Protein AF-A0AAV7Z0D4-F1 (afdb_monomer_lite)

Radius of gyration: 36.93 Å; chains: 1; bounding box: 94×45×112 Å

Organism: NCBI:txid1746091

Sequence (183 aa):
MSNSSWVAAILNYEANESDELSLQIGDKIWVDWDQESDEGWYQGQKGEEFGLFHKSCIEVIEKEGDLENNDLNLENNNETENQFLEKNPKEKTIKNDSKWNNLITNLVKGVQKSGENQRKRLGQITKQKFEILTEGVQKEEHKINHLSTQVETLDQNFQELSNQFSENKKILEKINSILNSKK

Foldseek 3Di:
DFPKAKKFFCDFDDDPDPQADTDDGGFIWIWRPVDDPDVFWTWTDGPPDTHIDGPLRIDGDDDPPVPPDDDDPDDDDPDDPPDPPDDDDDDDPPPPPVVVVVVVVVVVVVVVVVVVVVVVVVVVSVVVVVVVVVVVVVVVVVVVVVVVVVVVVVVVVVVVVVVVVVVVVVVVVVVVVVVVVVD

pLDDT: mean 77.64, std 18.15, range [35.41, 98.31]

Secondary structure (DSSP, 8-state):
---EEEEEE-S-B---STTB--B-TT-EEEEETT---STTEEEEEETTEEEEEEGGGEEE---TTTTS-S-----------SSSSS---S-------HHHHHHHHHHHHHHHHHHHHHHHHHHHHHHHHHHHHHHHHHHHHHHHHHHHHHHHHHHHHHHHHHHHHHHHHHHHHHHHHHHHTT-

InterPro domains:
  IPR001452 SH3 domain [PF14604] (9-59)
  IPR001452 SH3 domain [PS50002] (2-63)
  IPR001452 SH3 domain [SM00326] (5-62)
  IPR036028 SH3-like domain superfamily [SSF50044] (5-63)

Structure (mmCIF, N/CA/C/O backbone):
data_AF-A0AAV7Z0D4-F1
#
_entry.id   AF-A0AAV7Z0D4-F1
#
loop_
_atom_site.group_PDB
_atom_site.id
_atom_site.type_symbol
_atom_site.label_atom_id
_atom_site.label_alt_id
_atom_site.label_comp_id
_atom_site.label_asym_id
_atom_site.label_entity_id
_atom_site.label_seq_id
_atom_site.pdbx_PDB_ins_code
_atom_site.Cartn_x
_atom_site.Cartn_y
_atom_site.Cartn_z
_atom_site.occupancy
_atom_site.B_iso_or_equiv
_atom_site.auth_seq_id
_atom_site.auth_comp_id
_atom_site.auth_asym_id
_atom_site.auth_atom_id
_atom_site.pdbx_PDB_model_num
ATOM 1 N N . MET A 1 1 ? -4.610 -21.802 23.594 1.00 45.50 1 MET A N 1
ATOM 2 C CA . MET A 1 1 ? -5.817 -21.242 22.958 1.00 45.50 1 MET A CA 1
ATOM 3 C C . MET A 1 1 ? -5.296 -20.152 22.053 1.00 45.50 1 MET A C 1
ATOM 5 O O . MET A 1 1 ? -4.621 -19.287 22.586 1.00 45.50 1 MET A O 1
ATOM 9 N N . SER A 1 2 ? -5.473 -20.273 20.740 1.00 60.00 2 SER A N 1
ATOM 10 C CA . SER A 1 2 ? -5.084 -19.218 19.799 1.00 60.00 2 SER A CA 1
ATOM 11 C C . SER A 1 2 ? -5.918 -17.974 20.097 1.00 60.00 2 SER A C 1
ATOM 13 O O . SER A 1 2 ? -7.144 -18.070 20.243 1.00 60.00 2 SER A O 1
ATOM 15 N N . ASN A 1 3 ? -5.255 -16.840 20.296 1.00 84.56 3 ASN A N 1
ATOM 16 C CA . ASN A 1 3 ? -5.923 -15.571 20.525 1.00 84.56 3 ASN A CA 1
ATOM 17 C C . ASN A 1 3 ? -6.402 -15.056 19.169 1.00 84.56 3 ASN A C 1
ATOM 19 O O . ASN A 1 3 ? -5.640 -14.440 18.440 1.00 84.56 3 ASN A O 1
ATOM 23 N N . SER A 1 4 ? -7.658 -15.310 18.804 1.00 88.00 4 SER A N 1
ATOM 24 C CA . SER A 1 4 ? -8.192 -14.896 17.501 1.00 88.00 4 SER A CA 1
ATOM 25 C C . SER A 1 4 ? -9.604 -14.330 17.636 1.00 88.00 4 SER A C 1
ATOM 27 O O . SER A 1 4 ? -10.395 -14.805 18.459 1.00 88.00 4 SER A O 1
ATOM 29 N N . SER A 1 5 ? -9.947 -13.312 16.844 1.00 91.06 5 SER A N 1
ATOM 30 C CA . SER A 1 5 ? -11.302 -12.744 16.842 1.00 91.06 5 SER A CA 1
ATOM 31 C C . SER A 1 5 ? -11.708 -12.136 15.498 1.00 91.06 5 SER A C 1
ATOM 33 O O . SER A 1 5 ? -10.887 -11.896 14.613 1.00 91.06 5 SER A O 1
ATOM 35 N N . TRP A 1 6 ? -13.018 -11.913 15.351 1.00 93.06 6 TRP A N 1
ATOM 36 C CA . TRP A 1 6 ? -13.580 -11.198 14.211 1.00 93.06 6 TRP A CA 1
ATOM 37 C C . TRP A 1 6 ? -13.418 -9.691 14.382 1.00 93.06 6 TRP A C 1
ATOM 39 O O . TRP A 1 6 ? -13.732 -9.124 15.433 1.00 93.06 6 TRP A O 1
ATOM 49 N N . VAL A 1 7 ? -13.008 -9.048 13.299 1.00 92.88 7 VAL A N 1
ATOM 50 C CA . VAL A 1 7 ? -12.887 -7.595 13.189 1.00 92.88 7 VAL A CA 1
ATOM 51 C C . VAL A 1 7 ? -13.613 -7.126 11.928 1.00 92.88 7 VAL A C 1
ATOM 53 O O . VAL A 1 7 ? -13.849 -7.914 11.007 1.00 92.88 7 VAL A O 1
ATOM 56 N N . ALA A 1 8 ? -13.990 -5.854 11.893 1.00 92.81 8 ALA A N 1
ATOM 57 C CA . ALA A 1 8 ? -14.580 -5.212 10.726 1.00 92.81 8 ALA A CA 1
ATOM 58 C C . ALA A 1 8 ? -13.619 -4.164 10.164 1.00 92.81 8 ALA A C 1
ATOM 60 O O . ALA A 1 8 ? -13.021 -3.411 10.929 1.00 92.81 8 ALA A O 1
ATOM 61 N N . ALA A 1 9 ? -13.496 -4.079 8.843 1.00 90.94 9 ALA A N 1
ATOM 62 C CA . ALA A 1 9 ? -12.737 -3.014 8.208 1.00 90.94 9 ALA A CA 1
ATOM 63 C C . ALA A 1 9 ? -13.454 -1.658 8.349 1.00 90.94 9 ALA A C 1
ATOM 65 O O . ALA A 1 9 ? -14.637 -1.526 8.037 1.00 90.94 9 ALA A O 1
ATOM 66 N N . ILE A 1 10 ? -12.726 -0.632 8.781 1.00 86.00 10 ILE A N 1
ATOM 67 C CA . ILE A 1 10 ? -13.191 0.754 8.948 1.00 86.00 10 ILE A CA 1
ATOM 68 C C . ILE A 1 10 ? -12.559 1.720 7.936 1.00 86.00 10 ILE A C 1
ATOM 70 O O . ILE A 1 10 ? -12.956 2.885 7.861 1.00 86.00 10 ILE A O 1
ATOM 74 N N . LEU A 1 11 ? -11.594 1.247 7.142 1.00 83.44 11 LEU A N 1
ATOM 75 C CA . LEU A 1 11 ? -10.943 1.990 6.062 1.00 83.44 11 LEU A CA 1
ATOM 76 C C . LEU A 1 11 ? -10.767 1.092 4.836 1.00 83.44 11 LEU A C 1
ATOM 78 O O . LEU A 1 11 ? -10.585 -0.116 4.964 1.00 83.44 11 LEU A O 1
ATOM 82 N N . ASN A 1 12 ? -10.788 1.705 3.652 1.00 85.56 12 ASN A N 1
ATOM 83 C CA . ASN A 1 12 ? -10.386 1.019 2.431 1.00 85.56 12 ASN A CA 1
ATOM 84 C C . ASN A 1 12 ? -8.859 0.921 2.387 1.00 85.56 12 ASN A C 1
ATOM 86 O O . ASN A 1 12 ? -8.172 1.907 2.670 1.00 85.56 12 ASN A O 1
ATOM 90 N N . TYR A 1 13 ? -8.355 -0.241 1.994 1.00 85.88 13 TYR A N 1
ATOM 91 C CA . TYR A 1 13 ? -6.938 -0.518 1.809 1.00 85.88 13 TYR A CA 1
ATOM 92 C C . TYR A 1 13 ? -6.747 -1.308 0.515 1.00 85.88 13 TYR A C 1
ATOM 94 O O . TYR A 1 13 ? -7.443 -2.295 0.292 1.00 85.88 13 TYR A O 1
ATOM 102 N N . GLU A 1 14 ? -5.829 -0.878 -0.342 1.00 87.25 14 GLU A N 1
ATOM 103 C CA . GLU A 1 14 ? -5.483 -1.598 -1.568 1.00 87.25 14 GLU A CA 1
ATOM 104 C C . GLU A 1 14 ? -4.118 -2.256 -1.373 1.00 87.25 14 GLU A C 1
ATOM 106 O O . GLU A 1 14 ? -3.150 -1.579 -1.022 1.00 87.25 14 GLU A O 1
ATOM 111 N N . ALA A 1 15 ? -4.072 -3.576 -1.555 1.00 89.06 15 ALA A N 1
ATOM 112 C CA . ALA A 1 15 ? -2.849 -4.356 -1.442 1.00 89.06 15 ALA A CA 1
ATOM 113 C C . ALA A 1 15 ? -1.852 -3.936 -2.527 1.00 89.06 15 ALA A C 1
ATOM 115 O O . ALA A 1 15 ? -2.179 -3.909 -3.715 1.00 89.06 15 ALA A O 1
ATOM 116 N N . ASN A 1 16 ? -0.630 -3.628 -2.110 1.00 78.62 16 ASN A N 1
ATOM 117 C CA . ASN A 1 16 ? 0.475 -3.256 -2.987 1.00 78.62 16 ASN A CA 1
ATOM 118 C C . ASN A 1 16 ? 1.428 -4.424 -3.255 1.00 78.62 16 ASN A C 1
ATOM 120 O O . ASN A 1 16 ? 2.047 -4.471 -4.319 1.00 78.62 16 ASN A O 1
ATOM 124 N N . GLU A 1 17 ? 1.553 -5.345 -2.300 1.00 83.75 17 GLU A N 1
ATOM 125 C CA . GLU A 1 17 ? 2.412 -6.527 -2.385 1.00 83.75 17 GLU A CA 1
ATOM 126 C C . GLU A 1 17 ? 1.577 -7.812 -2.364 1.00 83.75 17 GLU A C 1
ATOM 128 O O . GLU A 1 17 ? 0.407 -7.816 -1.981 1.00 83.75 17 GLU A O 1
ATOM 133 N N . SER A 1 18 ? 2.154 -8.916 -2.842 1.00 87.75 18 SER A N 1
ATOM 134 C CA . SER A 1 18 ? 1.421 -10.178 -3.033 1.00 87.75 18 SER A CA 1
ATOM 135 C C . SER A 1 18 ? 0.999 -10.868 -1.735 1.00 87.75 18 SER A C 1
ATOM 137 O O . SER A 1 18 ? 0.190 -11.791 -1.771 1.00 87.75 18 SER A O 1
ATOM 139 N N . ASP A 1 19 ? 1.594 -10.475 -0.617 1.00 89.94 19 ASP A N 1
ATOM 140 C CA . ASP A 1 19 ? 1.295 -10.941 0.733 1.00 89.94 19 ASP A CA 1
ATOM 141 C C . ASP A 1 19 ? 0.332 -10.009 1.481 1.00 89.94 19 ASP A C 1
ATOM 143 O O . ASP A 1 19 ? -0.113 -10.362 2.571 1.00 89.94 19 ASP A O 1
ATOM 147 N N . GLU A 1 20 ? -0.035 -8.859 0.908 1.00 91.50 20 GLU A N 1
ATOM 148 C CA . GLU A 1 20 ? -0.991 -7.919 1.490 1.00 91.50 20 GLU A CA 1
ATOM 149 C C . GLU A 1 20 ? -2.451 -8.262 1.125 1.00 91.50 20 GLU A C 1
ATOM 151 O O . GLU A 1 20 ? -2.761 -8.785 0.054 1.00 91.50 20 GLU A O 1
ATOM 156 N N . LEU A 1 21 ? -3.385 -7.918 2.016 1.00 92.31 21 LEU A N 1
ATOM 157 C CA . LEU A 1 21 ? -4.820 -8.156 1.871 1.00 92.31 21 LEU A CA 1
ATOM 158 C C . LEU A 1 21 ? -5.566 -6.842 1.612 1.00 92.31 21 LEU A C 1
ATOM 160 O O . LEU A 1 21 ? -5.609 -5.964 2.472 1.00 92.31 21 LEU A O 1
ATOM 164 N N . SER A 1 22 ? -6.218 -6.722 0.453 1.00 92.12 22 SER A N 1
ATOM 165 C CA . SER A 1 22 ? -7.063 -5.559 0.144 1.00 92.12 22 SER A CA 1
ATOM 166 C C . SER A 1 22 ? -8.320 -5.560 1.013 1.00 92.12 22 SER A C 1
ATOM 168 O O . SER A 1 22 ? -8.967 -6.595 1.152 1.00 92.12 22 SER A O 1
ATOM 170 N N . LEU A 1 23 ? -8.722 -4.409 1.548 1.00 92.88 23 LEU A N 1
ATOM 171 C CA . LEU A 1 23 ? -9.886 -4.247 2.422 1.00 92.88 23 LEU A CA 1
ATOM 172 C C . LEU A 1 23 ? -10.846 -3.181 1.889 1.00 92.88 23 LEU A C 1
ATOM 174 O O . LEU A 1 23 ? -10.428 -2.125 1.411 1.00 92.88 23 LEU A O 1
ATOM 178 N N . GLN A 1 24 ? -12.143 -3.427 2.037 1.00 92.06 24 GLN A N 1
ATOM 179 C CA . GLN A 1 24 ? -13.203 -2.436 1.883 1.00 92.06 24 GLN A CA 1
ATOM 180 C C . GLN A 1 24 ? -13.924 -2.228 3.212 1.00 92.06 24 GLN A C 1
ATOM 182 O O . GLN A 1 24 ? -14.082 -3.165 3.991 1.00 92.06 24 GLN A O 1
ATOM 187 N N . ILE A 1 25 ? -14.384 -1.002 3.475 1.00 89.12 25 ILE A N 1
ATOM 188 C CA . ILE A 1 25 ? -15.159 -0.685 4.683 1.00 89.12 25 ILE A CA 1
ATOM 189 C C . ILE A 1 25 ? -16.326 -1.673 4.834 1.00 89.12 25 ILE A C 1
ATOM 191 O O . ILE A 1 25 ? -17.156 -1.811 3.937 1.00 89.12 25 ILE A O 1
ATOM 195 N N . GLY A 1 26 ? -16.406 -2.316 5.999 1.00 88.75 26 GLY A N 1
ATOM 196 C CA . GLY A 1 26 ? -17.409 -3.326 6.335 1.00 88.75 26 GLY A CA 1
ATOM 197 C C . GLY A 1 26 ? -16.961 -4.775 6.128 1.00 88.75 26 GLY A C 1
ATOM 198 O O . GLY A 1 26 ? -17.669 -5.677 6.583 1.00 88.75 26 GLY A O 1
ATOM 199 N N . ASP A 1 27 ? -15.801 -5.019 5.510 1.00 94.06 27 ASP A N 1
ATOM 200 C CA . ASP A 1 27 ? -15.247 -6.367 5.357 1.00 94.06 27 ASP A CA 1
ATOM 201 C C . ASP A 1 27 ? -15.052 -7.034 6.726 1.00 94.06 27 ASP A C 1
ATOM 203 O O . ASP A 1 27 ? -14.471 -6.448 7.640 1.00 94.06 27 ASP A O 1
ATOM 207 N N . LYS A 1 28 ? -15.529 -8.276 6.872 1.00 94.69 28 LYS A N 1
ATOM 208 C CA . LYS A 1 28 ? -15.293 -9.093 8.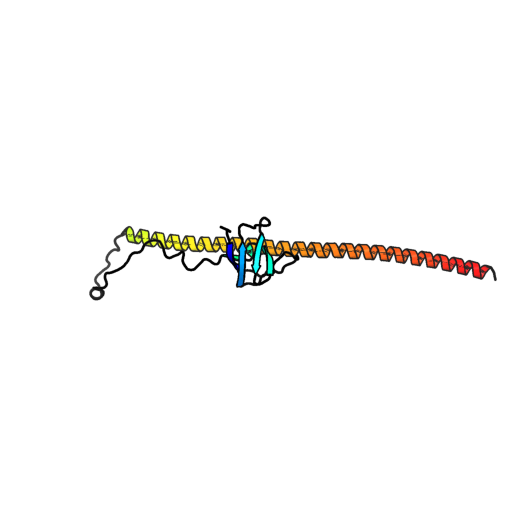070 1.00 94.69 28 LYS A CA 1
ATOM 209 C C . LYS A 1 28 ? -14.018 -9.898 7.897 1.00 94.69 28 LYS A C 1
ATOM 211 O O . LYS A 1 28 ? -13.911 -10.683 6.956 1.00 94.69 28 LYS A O 1
ATOM 216 N N . ILE A 1 29 ? -13.092 -9.731 8.831 1.00 95.06 29 ILE A N 1
ATOM 217 C CA . ILE A 1 29 ? -11.764 -10.337 8.770 1.00 95.06 29 ILE A CA 1
ATOM 218 C C . ILE A 1 29 ? -11.560 -11.173 10.032 1.00 95.06 29 ILE A C 1
ATOM 220 O O . ILE A 1 29 ? -11.888 -10.737 11.140 1.00 95.06 29 ILE A O 1
ATOM 224 N N . TRP A 1 30 ? -11.046 -12.386 9.865 1.00 93.50 30 TRP A N 1
ATOM 225 C CA . TRP A 1 30 ? -10.603 -13.216 10.979 1.00 93.50 30 TRP A CA 1
ATOM 226 C C . TRP A 1 30 ? -9.125 -12.945 11.239 1.00 93.50 30 TRP A C 1
ATOM 228 O O . TRP A 1 30 ? -8.307 -13.132 10.337 1.00 93.50 30 TRP A O 1
ATOM 238 N N . VAL A 1 31 ? -8.793 -12.487 12.445 1.00 91.69 31 VAL A N 1
ATOM 239 C CA . VAL A 1 3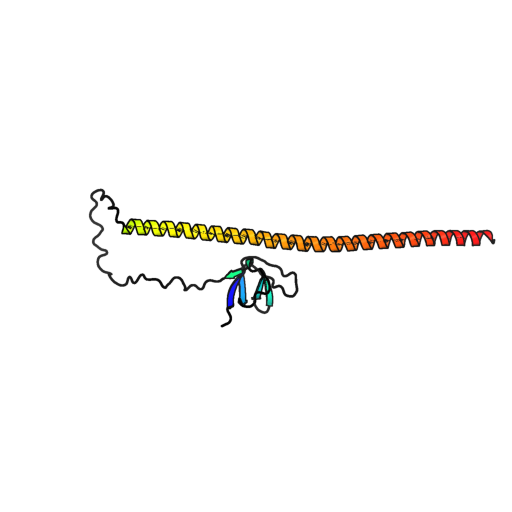1 ? -7.424 -12.109 12.825 1.00 91.69 31 VAL A CA 1
ATOM 240 C C . VAL A 1 31 ? -6.916 -13.053 13.892 1.00 91.69 31 VAL A C 1
ATOM 242 O O . VAL A 1 31 ? -7.602 -13.272 14.893 1.00 91.69 31 VAL A O 1
ATOM 245 N N . ASP A 1 32 ? -5.715 -13.587 13.682 1.00 86.00 32 ASP A N 1
ATOM 246 C CA . ASP A 1 32 ? -4.962 -14.290 14.715 1.00 86.00 32 ASP A CA 1
ATOM 247 C C . ASP A 1 32 ? -3.973 -13.313 15.363 1.00 86.00 32 ASP A C 1
ATOM 249 O O . ASP A 1 32 ? -2.986 -12.904 14.755 1.00 86.00 32 ASP A O 1
ATOM 253 N N . TRP A 1 33 ? -4.265 -12.895 16.592 1.00 83.75 33 TRP A N 1
ATOM 254 C CA . TRP A 1 33 ? -3.500 -11.887 17.329 1.00 83.75 33 TRP A CA 1
ATOM 255 C C . TRP A 1 33 ? -2.124 -12.391 17.771 1.00 83.75 33 TRP A C 1
ATOM 257 O O . TRP A 1 33 ? -1.278 -11.582 18.142 1.00 83.75 33 TRP A O 1
ATOM 267 N N . ASP A 1 34 ? -1.899 -13.707 17.738 1.00 77.19 34 ASP A N 1
ATOM 268 C CA . ASP A 1 34 ? -0.599 -14.312 18.040 1.00 77.19 34 ASP A CA 1
ATOM 269 C C . ASP A 1 34 ? 0.376 -14.222 16.841 1.00 77.19 34 ASP A C 1
ATOM 271 O O . ASP A 1 34 ? 1.560 -14.532 16.981 1.00 77.19 34 ASP A O 1
ATOM 275 N N . GLN A 1 35 ? -0.108 -13.791 15.667 1.00 68.62 35 GLN A N 1
ATOM 276 C CA . GLN A 1 35 ? 0.657 -13.592 14.431 1.00 68.62 35 GLN A CA 1
ATOM 277 C C . GLN A 1 35 ? 0.746 -12.092 14.095 1.00 68.62 35 GLN A C 1
ATOM 279 O O . GLN A 1 35 ? 0.082 -11.583 13.190 1.00 68.62 35 GLN A O 1
ATOM 284 N N . GLU A 1 36 ? 1.564 -11.358 14.848 1.00 64.19 36 GLU A N 1
ATOM 285 C CA . GLU A 1 36 ? 1.965 -9.991 14.495 1.00 64.19 36 GLU A CA 1
ATOM 286 C C . GLU A 1 36 ? 3.242 -10.068 13.657 1.00 64.19 36 GLU A C 1
ATOM 288 O O . GLU A 1 36 ? 4.281 -10.487 14.169 1.00 64.19 36 GLU A O 1
ATOM 293 N N . SER A 1 37 ? 3.160 -9.737 12.362 1.00 56.66 37 SER A N 1
ATOM 294 C CA . SER A 1 37 ? 4.316 -9.899 11.473 1.00 56.66 37 SER A CA 1
ATOM 295 C C . SER A 1 37 ? 5.293 -8.723 11.520 1.00 56.66 37 SER A C 1
ATOM 297 O O . SER A 1 37 ? 6.429 -8.940 11.139 1.00 56.66 37 SER A O 1
ATOM 299 N N . ASP A 1 38 ? 4.889 -7.543 12.018 1.00 58.19 38 ASP A N 1
ATOM 300 C CA . ASP A 1 38 ? 5.724 -6.353 12.274 1.00 58.19 38 ASP A CA 1
ATOM 301 C C . ASP A 1 38 ? 4.929 -5.294 13.082 1.00 58.19 38 ASP A C 1
ATOM 303 O O . ASP A 1 38 ? 3.694 -5.354 13.136 1.00 58.19 38 ASP A O 1
ATOM 307 N N . GLU A 1 39 ? 5.605 -4.303 13.694 1.00 67.56 39 GLU A N 1
ATOM 308 C CA . GLU A 1 39 ? 4.958 -3.185 14.415 1.00 67.56 39 GLU A CA 1
ATOM 309 C C . GLU A 1 39 ? 3.974 -2.437 13.492 1.00 67.56 39 GLU A C 1
ATOM 311 O O . GLU A 1 39 ? 4.365 -1.580 12.706 1.00 67.56 39 GLU A O 1
ATOM 316 N N . GLY A 1 40 ? 2.676 -2.745 13.595 1.00 76.75 40 GLY A N 1
ATOM 317 C CA . GLY A 1 40 ? 1.619 -2.045 12.845 1.00 76.75 40 GLY A CA 1
ATOM 318 C C . GLY A 1 40 ? 0.851 -2.874 11.812 1.00 76.75 40 GLY A C 1
ATOM 319 O O . GLY A 1 40 ? -0.101 -2.350 11.228 1.00 76.75 40 GLY A O 1
ATOM 320 N N . TRP A 1 41 ? 1.149 -4.170 11.664 1.00 88.44 41 TRP A N 1
ATOM 321 C CA . TRP A 1 41 ? 0.451 -5.064 10.727 1.00 88.44 41 TRP A CA 1
ATOM 322 C C . TRP A 1 41 ? -0.200 -6.260 11.427 1.00 88.44 41 TRP A C 1
ATOM 324 O O . TRP A 1 41 ? 0.293 -6.756 12.440 1.00 88.44 41 TRP A O 1
ATOM 334 N N . TYR A 1 42 ? -1.328 -6.718 10.885 1.00 89.31 42 TYR A N 1
ATOM 335 C CA . TYR A 1 42 ? -1.940 -7.994 11.243 1.00 89.31 42 TYR A CA 1
ATOM 336 C C . TYR A 1 42 ? -2.040 -8.892 10.026 1.00 89.31 42 TYR A C 1
ATOM 338 O O . TYR A 1 42 ? -2.308 -8.427 8.919 1.00 89.31 42 TYR A O 1
ATOM 346 N N . GLN A 1 43 ? -1.900 -10.189 10.266 1.00 90.25 43 GLN A N 1
ATOM 347 C CA . GLN A 1 43 ? -2.287 -11.205 9.309 1.00 90.25 43 GLN A CA 1
ATOM 348 C C . GLN A 1 43 ? -3.732 -11.624 9.571 1.00 90.25 43 GLN A C 1
ATOM 350 O O . GLN A 1 43 ? -4.138 -11.870 10.711 1.00 90.25 43 GLN A O 1
ATOM 355 N N . GLY A 1 44 ? -4.523 -11.739 8.512 1.00 92.00 44 GLY A N 1
ATOM 356 C CA . GLY A 1 44 ? -5.882 -12.236 8.650 1.00 92.00 44 GLY A CA 1
ATOM 357 C C . GLY A 1 44 ? -6.464 -12.779 7.364 1.00 92.00 44 GLY A C 1
ATOM 358 O O . GLY A 1 44 ? -5.831 -12.785 6.308 1.00 92.00 44 GLY A O 1
ATOM 359 N N . GLN A 1 45 ? -7.686 -13.275 7.501 1.00 93.56 45 GLN A N 1
ATOM 360 C CA . GLN A 1 45 ? -8.428 -13.929 6.439 1.00 93.56 45 GLN A CA 1
ATOM 361 C C . GLN A 1 45 ? -9.716 -13.171 6.148 1.00 93.56 45 GLN A C 1
ATOM 363 O O . GLN A 1 45 ? -10.530 -12.950 7.051 1.00 93.56 45 GLN A O 1
ATOM 368 N N . LYS A 1 46 ? -9.937 -12.850 4.875 1.00 93.94 46 LYS A N 1
ATOM 369 C CA . LYS A 1 46 ? -11.197 -12.313 4.366 1.00 93.94 46 LYS A CA 1
ATOM 370 C C . LYS A 1 46 ? -11.724 -13.236 3.270 1.00 93.94 46 LYS A C 1
ATOM 372 O O . LYS A 1 46 ? -11.208 -13.262 2.158 1.00 93.94 46 LYS A O 1
ATOM 377 N N . GLY A 1 47 ? -12.774 -13.998 3.574 1.00 89.69 47 GLY A N 1
ATOM 378 C CA . GLY A 1 47 ? -13.284 -15.010 2.645 1.00 89.69 47 GLY A CA 1
ATOM 379 C C . GLY A 1 47 ? -12.233 -16.091 2.369 1.00 89.69 47 GLY A C 1
ATOM 380 O O . GLY A 1 47 ? -11.807 -16.779 3.295 1.00 89.69 47 GLY A O 1
ATOM 381 N N . GLU A 1 48 ? -11.825 -16.241 1.108 1.00 91.88 48 GLU A N 1
ATOM 382 C CA . GLU A 1 48 ? -10.768 -17.178 0.685 1.00 91.88 48 GLU A CA 1
ATOM 383 C C . GLU A 1 48 ? -9.372 -16.529 0.631 1.00 91.88 48 GLU A C 1
ATOM 385 O O . GLU A 1 48 ? -8.374 -17.228 0.469 1.00 91.88 48 GLU A O 1
ATOM 390 N N . GLU A 1 49 ? -9.289 -15.206 0.788 1.00 93.50 49 GLU A N 1
ATOM 391 C CA . GLU A 1 49 ? -8.042 -14.446 0.712 1.00 93.50 49 GLU A CA 1
ATOM 392 C C . GLU A 1 49 ? -7.373 -14.355 2.088 1.00 93.50 49 GLU A C 1
ATOM 394 O O . GLU A 1 49 ? -8.031 -14.130 3.110 1.00 93.50 49 GLU A O 1
ATOM 399 N N . PHE A 1 50 ? -6.048 -14.490 2.101 1.00 92.06 50 PHE A N 1
ATOM 400 C CA . PHE A 1 50 ? -5.202 -14.330 3.279 1.00 92.06 50 PHE A CA 1
ATOM 401 C C . PHE A 1 50 ? -4.096 -13.335 2.972 1.00 92.06 50 PHE A C 1
ATOM 403 O O . PHE A 1 50 ? -3.498 -13.400 1.901 1.00 92.06 50 PHE A O 1
ATOM 410 N N . GLY A 1 51 ? -3.790 -12.470 3.931 1.00 92.00 51 GLY A N 1
ATOM 411 C CA . GLY A 1 51 ? -2.671 -11.551 3.792 1.00 92.00 51 GLY A CA 1
ATOM 412 C C . GLY A 1 51 ? -2.532 -10.593 4.963 1.00 92.00 51 GLY A C 1
ATOM 413 O O . GLY A 1 51 ? -3.271 -10.666 5.952 1.00 92.00 51 GLY A O 1
ATOM 414 N N . LEU A 1 52 ? -1.556 -9.707 4.826 1.00 90.81 52 LEU A N 1
ATOM 415 C CA . LEU A 1 52 ? -1.201 -8.659 5.764 1.00 90.81 52 LEU A CA 1
ATOM 416 C C . LEU A 1 52 ? -2.020 -7.397 5.507 1.00 90.81 52 LEU A C 1
ATOM 418 O O . LEU A 1 52 ? -2.239 -6.991 4.369 1.00 90.81 52 LEU A O 1
ATOM 422 N N . PHE A 1 53 ? -2.452 -6.736 6.569 1.00 90.19 53 PHE A N 1
ATOM 423 C CA . PHE A 1 53 ? -3.084 -5.425 6.481 1.00 90.19 53 PHE A CA 1
ATOM 424 C C . PHE A 1 53 ? -2.760 -4.589 7.719 1.00 90.19 53 PHE A C 1
ATOM 426 O O . PHE A 1 53 ? -2.483 -5.112 8.803 1.00 90.19 53 PHE A O 1
ATOM 433 N N . HIS A 1 54 ? -2.810 -3.266 7.572 1.00 88.12 54 HIS A N 1
ATOM 434 C CA . HIS A 1 54 ? -2.482 -2.356 8.662 1.00 88.12 54 HIS A CA 1
ATOM 435 C C . HIS A 1 54 ? -3.527 -2.428 9.788 1.00 88.12 54 HIS A C 1
ATOM 437 O O . HIS A 1 54 ? -4.738 -2.399 9.535 1.00 88.12 54 HIS A O 1
ATOM 443 N N . LYS A 1 55 ? -3.082 -2.442 11.053 1.00 86.56 55 LYS A N 1
ATOM 444 C CA . LYS A 1 55 ? -3.963 -2.563 12.239 1.00 86.56 55 LYS A CA 1
ATOM 445 C C . LYS A 1 55 ? -5.065 -1.499 12.287 1.00 86.56 55 LYS A C 1
ATOM 447 O O . LYS A 1 55 ? -6.141 -1.731 12.824 1.00 86.56 55 LYS A O 1
ATOM 452 N N . SER A 1 56 ? -4.794 -0.323 11.728 1.00 83.19 56 SER A N 1
ATOM 453 C CA . SER A 1 56 ? -5.709 0.829 11.703 1.00 83.19 56 SER A CA 1
ATOM 454 C C . SER A 1 56 ? -6.882 0.685 10.747 1.00 83.19 56 SER A C 1
ATOM 456 O O . SER A 1 56 ? -7.824 1.473 10.815 1.00 83.19 56 SER A O 1
ATOM 458 N N . CYS A 1 57 ? -6.821 -0.279 9.831 1.00 86.94 57 CYS A N 1
ATOM 459 C CA . CYS A 1 57 ? -7.897 -0.520 8.887 1.00 86.94 57 CYS A CA 1
ATOM 460 C C . CYS A 1 57 ? -9.067 -1.262 9.526 1.00 86.94 57 CYS A C 1
ATOM 462 O O . CYS A 1 57 ? -10.091 -1.383 8.867 1.00 86.94 57 CYS A O 1
ATOM 464 N N . ILE A 1 58 ? -8.942 -1.742 10.769 1.00 87.75 58 ILE A N 1
ATOM 465 C CA . ILE A 1 58 ? -9.918 -2.623 11.412 1.00 87.75 58 ILE A CA 1
ATOM 466 C C . ILE A 1 58 ? -10.385 -2.124 12.785 1.00 87.75 58 ILE A C 1
ATOM 468 O O . ILE A 1 58 ? -9.689 -1.391 13.485 1.00 87.75 58 ILE A O 1
ATOM 472 N N . GLU A 1 59 ? -11.561 -2.585 13.196 1.00 85.00 59 GLU A N 1
ATOM 473 C CA . GLU A 1 59 ? -12.110 -2.427 14.539 1.00 85.00 59 GLU A CA 1
ATOM 474 C C . GLU A 1 59 ? -12.618 -3.779 15.053 1.00 85.00 59 GLU A C 1
ATOM 476 O O . GLU A 1 59 ? -13.253 -4.541 14.319 1.00 85.00 59 GLU A O 1
ATOM 481 N N . VAL A 1 60 ? -12.318 -4.100 16.315 1.00 85.25 60 VAL A N 1
ATOM 482 C CA . VAL A 1 60 ? -12.787 -5.343 16.942 1.00 85.25 60 VAL A CA 1
ATOM 483 C C . VAL A 1 60 ? -14.304 -5.300 17.059 1.00 85.25 60 VAL A C 1
ATOM 485 O O . VAL A 1 60 ? -14.867 -4.341 17.585 1.00 85.25 60 VAL A O 1
ATOM 488 N N . ILE A 1 61 ? -14.962 -6.363 16.601 1.00 84.06 61 ILE A N 1
ATOM 489 C CA . ILE A 1 61 ? -16.399 -6.521 16.793 1.00 84.06 61 ILE A CA 1
ATOM 490 C C . ILE A 1 61 ? -16.601 -6.963 18.247 1.00 84.06 61 ILE A C 1
ATOM 492 O O . ILE A 1 61 ? -16.440 -8.141 18.574 1.00 84.06 61 ILE A O 1
ATOM 496 N N . GLU A 1 62 ? -16.895 -6.011 19.136 1.00 73.31 62 GLU A N 1
ATOM 497 C CA . GLU A 1 62 ? -17.307 -6.318 20.509 1.00 73.31 62 GLU A CA 1
ATOM 498 C C . GLU A 1 62 ? -18.579 -7.181 20.452 1.00 73.31 62 GLU A C 1
ATOM 500 O O . GLU A 1 62 ? -19.537 -6.856 19.747 1.00 73.31 62 GLU A O 1
ATOM 505 N N . LYS A 1 63 ? -18.582 -8.324 21.147 1.00 53.09 63 LYS A N 1
ATOM 506 C CA . LYS A 1 63 ? -19.782 -9.160 21.238 1.00 53.09 63 LYS A CA 1
ATOM 507 C C . LYS A 1 63 ? -20.834 -8.390 22.038 1.00 53.09 63 LYS A C 1
ATOM 509 O O . LYS A 1 63 ? -20.569 -7.994 23.172 1.00 53.09 63 LYS A O 1
ATOM 514 N N . GLU A 1 64 ? -22.033 -8.220 21.481 1.00 47.12 64 GLU A N 1
ATOM 515 C CA . GLU A 1 64 ? -23.228 -7.880 22.264 1.00 47.12 64 GLU A CA 1
ATOM 516 C C . GLU A 1 64 ? -23.394 -8.950 23.359 1.00 47.12 64 GLU A C 1
ATOM 518 O O . GLU A 1 64 ? -23.828 -10.067 23.086 1.00 47.12 64 GLU A O 1
ATOM 523 N N . GLY A 1 65 ? -22.947 -8.653 24.581 1.00 43.41 65 GLY A N 1
ATOM 524 C CA . GLY A 1 65 ? -22.978 -9.600 25.700 1.00 43.41 65 GLY A CA 1
ATOM 525 C C . GLY A 1 65 ? -22.191 -9.173 26.943 1.00 43.41 65 GLY A C 1
ATOM 526 O O . GLY A 1 65 ? -22.541 -9.582 28.045 1.00 43.41 65 GLY A O 1
ATOM 527 N N . ASP A 1 66 ? -21.196 -8.289 26.819 1.00 41.72 66 ASP A N 1
ATOM 528 C CA . ASP A 1 66 ? -20.335 -7.925 27.961 1.00 41.72 66 ASP A CA 1
ATOM 529 C C . ASP A 1 66 ? -20.829 -6.714 28.787 1.00 41.72 66 ASP A C 1
ATOM 531 O O . ASP A 1 66 ? -20.114 -6.213 29.656 1.00 41.72 66 ASP A O 1
ATOM 535 N N . LEU A 1 67 ? -22.072 -6.257 28.580 1.00 47.31 67 LEU A N 1
ATOM 536 C CA . LEU A 1 67 ? -22.711 -5.223 29.416 1.00 47.31 67 LEU A CA 1
ATOM 537 C C . LEU A 1 67 ? -23.677 -5.769 30.482 1.00 47.31 67 LEU A C 1
ATOM 539 O O . LEU A 1 67 ? -24.240 -4.975 31.232 1.00 47.31 67 LEU A O 1
ATOM 543 N N . GLU A 1 68 ? -23.865 -7.087 30.602 1.00 43.56 68 GLU A N 1
ATOM 544 C CA . GLU A 1 68 ? -24.976 -7.636 31.400 1.00 43.56 68 GLU A CA 1
ATOM 545 C C . GLU A 1 68 ? -24.614 -8.213 32.778 1.00 43.56 68 GLU A C 1
ATOM 547 O O . GLU A 1 68 ? -25.469 -8.777 33.447 1.00 43.56 68 GLU A O 1
ATOM 552 N N . ASN A 1 69 ? -23.386 -8.036 33.275 1.00 43.31 69 ASN A N 1
ATOM 553 C CA . ASN A 1 69 ? -23.008 -8.573 34.588 1.00 43.31 69 ASN A CA 1
ATOM 554 C C . ASN A 1 69 ? -22.293 -7.536 35.454 1.00 43.31 69 ASN A C 1
ATOM 556 O O . ASN A 1 69 ? -21.073 -7.567 35.556 1.00 43.31 69 ASN A O 1
ATOM 560 N N . ASN A 1 70 ? -23.053 -6.621 36.064 1.00 43.94 70 ASN A N 1
ATOM 561 C CA . ASN A 1 70 ? -22.763 -6.055 37.390 1.00 43.94 70 ASN A CA 1
ATOM 562 C C . ASN A 1 70 ? -24.036 -5.403 37.975 1.00 43.94 70 ASN A C 1
ATOM 564 O O . ASN A 1 70 ? -24.284 -4.212 37.806 1.00 43.94 70 ASN A O 1
ATOM 568 N N . ASP A 1 71 ? -24.827 -6.244 38.646 1.00 52.03 71 ASP A N 1
ATOM 569 C CA . ASP A 1 71 ? -25.783 -5.964 39.726 1.00 52.03 71 ASP A CA 1
ATOM 570 C C . ASP A 1 71 ? -26.715 -4.743 39.622 1.00 52.03 71 ASP A C 1
ATOM 572 O O . ASP A 1 71 ? -26.493 -3.697 40.233 1.00 52.03 71 ASP A O 1
ATOM 576 N N . LEU A 1 72 ? -27.892 -4.971 39.031 1.00 40.28 72 LEU A N 1
ATOM 577 C CA . LEU A 1 72 ? -29.155 -4.480 39.590 1.00 40.28 72 LEU A CA 1
ATOM 578 C C . LEU A 1 72 ? -30.171 -5.625 39.611 1.00 40.28 72 LEU A C 1
ATOM 580 O O . LEU A 1 72 ? -30.999 -5.766 38.717 1.00 40.28 72 LEU A O 1
ATOM 584 N N . ASN A 1 73 ? -30.119 -6.433 40.671 1.00 40.62 73 ASN A N 1
ATOM 585 C CA . ASN A 1 73 ? -31.241 -7.279 41.052 1.00 40.62 73 ASN A CA 1
ATOM 586 C C . ASN A 1 73 ? -32.391 -6.370 41.533 1.00 40.62 73 ASN A C 1
ATOM 588 O O . ASN A 1 73 ? -32.439 -5.958 42.693 1.00 40.62 73 ASN A O 1
ATOM 592 N N . LEU A 1 74 ? -33.263 -5.991 40.601 1.00 50.06 74 LEU A N 1
ATOM 593 C CA . LEU A 1 74 ? -34.536 -5.317 40.841 1.00 50.06 74 LEU A CA 1
ATOM 594 C C . LEU A 1 74 ? -35.649 -6.235 40.338 1.00 50.06 74 LEU A C 1
ATOM 596 O O . LEU A 1 74 ? -36.277 -5.958 39.321 1.00 50.06 74 LEU A O 1
ATOM 600 N N . GLU A 1 75 ? -35.910 -7.320 41.062 1.00 41.78 75 GLU A N 1
ATOM 601 C CA . GLU A 1 75 ? -37.181 -8.022 40.921 1.00 41.78 75 GLU A CA 1
ATOM 602 C C . GLU A 1 75 ? -38.060 -7.856 42.161 1.00 41.78 75 GLU A C 1
ATOM 604 O O . GLU A 1 75 ? -37.679 -8.161 43.291 1.00 41.78 75 GLU A O 1
ATOM 609 N N . ASN A 1 76 ? -39.283 -7.421 41.848 1.00 42.62 76 ASN A N 1
ATOM 610 C CA . ASN A 1 76 ? -40.525 -7.445 42.609 1.00 42.62 76 ASN A CA 1
ATOM 611 C C . ASN A 1 76 ? -40.748 -6.356 43.658 1.00 42.62 76 ASN A C 1
ATOM 613 O O . ASN A 1 76 ? -40.390 -6.504 44.818 1.00 42.62 76 ASN A O 1
ATOM 617 N N . ASN A 1 77 ? -41.483 -5.320 43.233 1.00 35.41 77 ASN A N 1
ATOM 618 C CA . ASN A 1 77 ? -42.658 -4.807 43.948 1.00 35.41 77 ASN A CA 1
ATOM 619 C C . ASN A 1 77 ? -43.593 -4.097 42.952 1.00 35.41 77 ASN A C 1
ATOM 621 O O . ASN A 1 77 ? -43.613 -2.872 42.854 1.00 35.41 77 ASN A O 1
ATOM 625 N N . ASN A 1 78 ? -44.372 -4.881 42.203 1.00 47.78 78 ASN A N 1
ATOM 626 C CA . ASN A 1 78 ? -45.527 -4.370 41.468 1.00 47.78 78 ASN A CA 1
ATOM 627 C C . ASN A 1 78 ? -46.730 -4.346 42.408 1.00 47.78 78 ASN A C 1
ATOM 629 O O . ASN A 1 78 ? -47.536 -5.264 42.376 1.00 47.78 78 ASN A O 1
ATOM 633 N N . GLU A 1 79 ? -46.842 -3.322 43.248 1.00 47.53 79 GLU A N 1
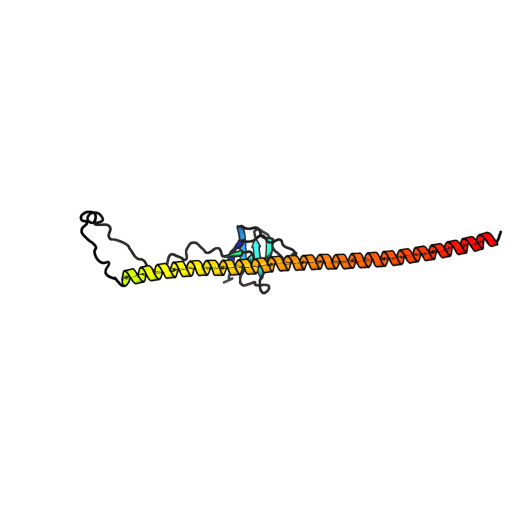ATOM 634 C CA . GLU A 1 79 ? -48.115 -2.908 43.842 1.00 47.53 79 GLU A CA 1
ATOM 635 C C . GLU A 1 79 ? -47.943 -1.496 44.420 1.00 47.53 79 GLU A C 1
ATOM 637 O O . GLU A 1 79 ? -47.030 -1.254 45.201 1.00 47.53 79 GLU A O 1
ATOM 642 N N . THR A 1 80 ? -48.844 -0.580 44.041 1.00 43.94 80 THR A N 1
ATOM 643 C CA . THR A 1 80 ? -48.968 0.847 44.435 1.00 43.94 80 THR A CA 1
ATOM 644 C C . THR A 1 80 ? -48.385 1.938 43.518 1.00 43.94 80 THR A C 1
ATOM 646 O O . THR A 1 80 ? -47.973 2.996 43.980 1.00 43.94 80 THR A O 1
ATOM 649 N N . GLU A 1 81 ? -48.531 1.801 42.196 1.00 42.59 81 GLU A N 1
ATOM 650 C CA . GLU A 1 81 ? -48.421 2.942 41.255 1.00 42.59 81 GLU A CA 1
ATOM 651 C C . GLU A 1 81 ? -49.712 3.801 41.164 1.00 42.59 81 GLU A C 1
ATOM 653 O O . GLU A 1 81 ? -49.895 4.583 40.242 1.00 42.59 81 GLU A O 1
ATOM 658 N N . ASN A 1 82 ? -50.629 3.704 42.136 1.00 44.28 82 ASN A N 1
ATOM 659 C CA . ASN A 1 82 ? -51.897 4.456 42.139 1.00 44.28 82 ASN A CA 1
ATOM 660 C C . ASN A 1 82 ? -52.152 5.243 43.435 1.00 44.28 82 ASN A C 1
ATOM 662 O O . ASN A 1 82 ? -53.272 5.283 43.942 1.00 44.28 82 ASN A O 1
ATOM 666 N N . GLN A 1 83 ? -51.128 5.906 43.985 1.00 45.78 83 GLN A N 1
ATOM 667 C CA . GLN A 1 83 ? -51.354 6.864 45.080 1.00 45.78 83 GLN A CA 1
ATOM 668 C C . GLN A 1 83 ? -50.438 8.101 45.094 1.00 45.78 83 GLN A C 1
ATOM 670 O O . GLN A 1 83 ? -50.283 8.733 46.136 1.00 45.78 83 GLN A O 1
ATOM 675 N N . PHE A 1 84 ? -49.850 8.497 43.956 1.00 39.00 84 PHE A N 1
ATOM 676 C CA . PHE A 1 84 ? -48.917 9.640 43.896 1.00 39.00 84 PHE A CA 1
ATOM 677 C C . PHE A 1 84 ? -49.351 10.796 42.976 1.00 39.00 84 PHE A C 1
ATOM 679 O O . PHE A 1 84 ? -48.524 11.620 42.592 1.00 39.00 84 PHE A O 1
ATOM 686 N N . LEU A 1 85 ? -50.644 10.897 42.638 1.00 43.91 85 LEU A N 1
ATOM 687 C CA . LEU A 1 85 ? -51.176 11.992 41.806 1.00 43.91 85 LEU A CA 1
ATOM 688 C C . LEU A 1 85 ? -52.147 12.947 42.511 1.00 43.91 85 LEU A C 1
ATOM 690 O O . LEU A 1 85 ? -52.780 13.765 41.855 1.00 43.91 85 LEU A O 1
ATOM 694 N N . GLU A 1 86 ? -52.202 12.960 43.841 1.00 52.28 86 GLU A N 1
ATOM 695 C CA . GLU A 1 86 ? -52.905 14.033 44.547 1.00 52.28 86 GLU A CA 1
ATOM 696 C C . GLU A 1 86 ? -52.109 14.549 45.737 1.00 52.28 86 GLU A C 1
ATOM 698 O O . GLU A 1 86 ? -52.204 14.046 46.856 1.00 52.28 86 GLU A O 1
ATOM 703 N N . LYS A 1 87 ? -51.351 15.616 45.478 1.00 40.41 87 LYS A N 1
ATOM 704 C CA . LYS A 1 87 ? -51.463 16.916 46.163 1.00 40.41 87 LYS A CA 1
ATOM 705 C C . LYS A 1 87 ? -50.188 17.698 45.905 1.00 40.41 87 LYS A C 1
ATOM 707 O O . LYS A 1 87 ? -49.131 17.396 46.451 1.00 40.41 87 LYS A O 1
ATOM 712 N N . ASN A 1 88 ? -50.317 18.759 45.121 1.00 47.19 88 ASN A N 1
ATOM 713 C CA . ASN A 1 88 ? -49.321 19.814 45.109 1.00 47.19 88 ASN A CA 1
ATOM 714 C C . ASN A 1 88 ? -49.590 20.710 46.328 1.00 47.19 88 ASN A C 1
ATOM 716 O O . ASN A 1 88 ? -50.646 21.345 46.396 1.00 47.19 88 ASN A O 1
ATOM 720 N N . PRO A 1 89 ? -48.689 20.742 47.323 1.00 45.78 89 PRO A N 1
ATOM 721 C CA . PRO A 1 89 ? -48.366 22.046 47.877 1.00 45.78 89 PRO A CA 1
ATOM 722 C C . PRO A 1 89 ? -46.881 22.185 48.234 1.00 45.78 89 PRO A C 1
ATOM 724 O O . PRO A 1 89 ? -46.378 21.511 49.130 1.00 45.78 89 PRO A O 1
ATOM 727 N N . LYS A 1 90 ? -46.286 23.215 47.619 1.00 40.06 90 LYS A N 1
ATOM 728 C CA . LYS A 1 90 ? -45.164 24.033 48.103 1.00 40.06 90 LYS A CA 1
ATOM 729 C C . LYS A 1 90 ? -43.792 23.360 48.073 1.00 40.06 90 LYS A C 1
ATOM 731 O O . LYS A 1 90 ? -43.605 22.262 48.582 1.00 40.06 90 LYS A O 1
ATOM 736 N N . GLU A 1 91 ? -42.850 24.088 47.472 1.00 51.31 91 GLU A N 1
ATOM 737 C CA . GLU A 1 91 ? -41.401 23.871 47.465 1.00 51.31 91 GLU A CA 1
ATOM 738 C C . GLU A 1 91 ? -40.928 23.024 48.652 1.00 51.31 91 GLU A C 1
ATOM 740 O O . GLU A 1 91 ? -40.708 23.514 49.761 1.00 51.31 91 GLU A O 1
ATOM 745 N N . LYS A 1 92 ? -40.755 21.723 48.418 1.00 45.19 92 LYS A N 1
ATOM 746 C CA . LYS A 1 92 ? -39.901 20.916 49.276 1.00 45.19 92 LYS A CA 1
ATOM 747 C C . LYS A 1 92 ? -38.499 21.219 48.799 1.00 45.19 92 LYS A C 1
ATOM 749 O O . LYS A 1 92 ? -38.124 20.802 47.706 1.00 45.19 92 LYS A O 1
ATOM 754 N N . THR A 1 93 ? -37.758 21.980 49.600 1.00 44.31 93 THR A N 1
ATOM 755 C CA . THR A 1 93 ? -36.301 22.028 49.520 1.00 44.31 93 THR A CA 1
ATOM 756 C C . THR A 1 93 ? -35.825 20.611 49.246 1.00 44.31 93 THR A C 1
ATOM 758 O O . THR A 1 93 ? -36.058 19.712 50.059 1.00 44.31 93 THR A O 1
ATOM 761 N N . ILE A 1 94 ? -35.256 20.397 48.055 1.00 52.66 94 ILE A N 1
ATOM 762 C CA . ILE A 1 94 ? -34.612 19.139 47.700 1.00 52.66 94 ILE A CA 1
ATOM 763 C C . ILE A 1 94 ? -33.540 18.985 48.767 1.00 52.66 94 ILE A C 1
ATOM 765 O O . ILE A 1 94 ? -32.529 19.689 48.751 1.00 52.66 94 ILE A O 1
ATOM 769 N N . LYS A 1 95 ? -33.815 18.167 49.788 1.00 51.62 95 LYS A N 1
ATOM 770 C CA . LYS A 1 95 ? -32.793 17.815 50.759 1.00 51.62 95 LYS A CA 1
ATOM 771 C C . LYS A 1 95 ? -31.663 17.259 49.919 1.00 51.62 95 LYS A C 1
ATOM 773 O O . LYS A 1 95 ? -31.907 16.420 49.057 1.00 51.62 95 LYS A O 1
ATOM 778 N N . ASN A 1 96 ? -30.480 17.811 50.151 1.00 54.56 96 ASN A N 1
ATOM 779 C CA . ASN A 1 96 ? -29.216 17.443 49.544 1.00 54.56 96 ASN A CA 1
ATOM 780 C C . ASN A 1 96 ? -28.919 15.983 49.935 1.00 54.56 96 ASN A C 1
ATOM 782 O O . ASN A 1 96 ? -28.106 15.716 50.815 1.00 54.56 96 ASN A O 1
ATOM 786 N N . ASP A 1 97 ? -29.696 15.048 49.394 1.00 63.06 97 ASP A N 1
ATOM 787 C CA . ASP A 1 97 ? -29.615 13.636 49.694 1.00 63.06 97 ASP A CA 1
ATOM 788 C C . ASP A 1 97 ? -28.358 13.174 48.981 1.00 63.06 97 ASP A C 1
ATOM 790 O O . ASP A 1 97 ? -28.269 13.167 47.749 1.00 63.06 97 ASP A O 1
ATOM 794 N N . SER A 1 98 ? -27.324 12.906 49.771 1.00 69.56 98 SER A N 1
ATOM 795 C CA . SER A 1 98 ? -25.988 12.566 49.291 1.00 69.56 98 SER A CA 1
ATOM 796 C C . SER A 1 98 ? -26.039 11.420 48.283 1.00 69.56 98 SER A C 1
ATOM 798 O O . SER A 1 98 ? -25.234 11.388 47.356 1.00 69.56 98 SER A O 1
ATOM 800 N N . LYS A 1 99 ? -27.047 10.546 48.381 1.00 78.88 99 LYS A N 1
ATOM 801 C CA . LYS A 1 99 ? -27.325 9.496 47.401 1.00 78.88 99 LYS A CA 1
ATOM 802 C C . LYS A 1 99 ? -27.681 10.041 46.009 1.00 78.88 99 LYS A C 1
ATOM 804 O O . LYS A 1 99 ? -27.104 9.582 45.026 1.00 78.88 99 LYS A O 1
ATOM 809 N N . TRP A 1 100 ? -28.566 11.035 45.916 1.00 72.38 100 TRP A N 1
ATOM 810 C CA . TRP A 1 100 ? -28.937 11.681 44.648 1.00 72.38 100 TRP A CA 1
ATOM 811 C C . TRP A 1 100 ? -27.775 12.483 44.058 1.00 72.38 100 TRP A C 1
ATOM 813 O O . TRP A 1 100 ? -27.493 12.369 42.868 1.00 72.38 100 TRP A O 1
ATOM 823 N N . ASN A 1 101 ? -27.028 13.218 44.884 1.00 74.81 101 ASN A N 1
ATOM 824 C CA . ASN A 1 101 ? -25.850 13.954 44.409 1.00 74.81 101 ASN A CA 1
ATOM 825 C C . ASN A 1 101 ? -24.751 13.029 43.888 1.00 74.81 101 ASN A C 1
ATOM 827 O O . ASN A 1 101 ? -24.144 13.313 42.856 1.00 74.81 101 ASN A O 1
ATOM 831 N N . ASN A 1 102 ? -24.509 11.907 44.569 1.00 78.50 102 ASN A N 1
ATOM 832 C CA . ASN A 1 102 ? -23.548 10.905 44.119 1.00 78.50 102 ASN A CA 1
ATOM 833 C C . ASN A 1 102 ? -23.988 10.267 42.795 1.00 78.50 102 ASN A C 1
ATOM 835 O O . ASN A 1 102 ? -23.156 10.093 41.907 1.00 78.50 102 ASN A O 1
ATOM 839 N N . LEU A 1 103 ? -25.285 9.985 42.629 1.00 77.88 103 LEU A N 1
ATOM 840 C CA . LEU A 1 103 ? -25.835 9.452 41.381 1.00 77.88 103 LEU A CA 1
ATOM 841 C C . LEU A 1 103 ? -25.628 10.427 40.213 1.00 77.88 103 LEU A C 1
ATOM 843 O O . LEU A 1 103 ? -25.065 10.042 39.190 1.00 77.88 103 LEU A O 1
ATOM 847 N N . ILE A 1 104 ? -25.998 11.700 40.388 1.00 79.88 104 ILE A N 1
ATOM 848 C CA . ILE A 1 104 ? -25.790 12.740 39.370 1.00 79.88 104 ILE A CA 1
ATOM 849 C C . ILE A 1 104 ? -24.298 12.920 39.068 1.00 79.88 104 ILE A C 1
ATOM 851 O O . ILE A 1 104 ? -23.908 13.000 37.906 1.00 79.88 104 ILE A O 1
ATOM 855 N N . THR A 1 105 ? -23.440 12.903 40.089 1.00 78.00 105 THR A N 1
ATOM 856 C CA . THR A 1 105 ? -21.986 13.027 39.908 1.00 78.00 105 THR A CA 1
ATOM 857 C C . THR A 1 105 ? -21.410 11.858 39.107 1.00 78.00 105 THR A C 1
ATOM 859 O O . THR A 1 105 ? -20.560 12.066 38.241 1.00 78.00 105 THR A O 1
ATOM 862 N N . ASN A 1 106 ? -21.869 10.631 39.358 1.00 81.75 106 ASN A N 1
ATOM 863 C CA . ASN A 1 106 ? -21.422 9.447 38.624 1.00 81.75 106 ASN A CA 1
ATOM 864 C C . ASN A 1 106 ? -21.914 9.459 37.173 1.00 81.75 106 ASN A C 1
ATOM 866 O O . ASN A 1 106 ? -21.133 9.155 36.273 1.00 81.75 106 ASN A O 1
ATOM 870 N N . LEU A 1 107 ? -23.160 9.881 36.939 1.00 81.94 107 LEU A N 1
ATOM 871 C CA . LEU A 1 107 ? -23.708 10.055 35.593 1.00 81.94 107 LEU A CA 1
ATOM 872 C C . LEU A 1 107 ? -22.911 11.095 34.797 1.00 81.94 107 LEU A C 1
ATOM 874 O O . LEU A 1 107 ? -22.463 10.807 33.689 1.00 81.94 107 LEU A O 1
ATOM 878 N N . VAL A 1 108 ? -22.653 12.271 35.380 1.00 84.75 108 VAL A N 1
ATOM 879 C CA . VAL A 1 108 ? -21.864 13.334 34.735 1.00 84.75 108 VAL A CA 1
ATOM 880 C C . VAL A 1 108 ? -20.446 12.851 34.416 1.00 84.75 108 VAL A C 1
ATOM 882 O O . VAL A 1 108 ? -19.994 13.006 33.283 1.00 84.75 108 VAL A O 1
ATOM 885 N N . LYS A 1 109 ? -19.765 12.194 35.367 1.00 81.75 109 LYS A N 1
ATOM 886 C CA . LYS A 1 109 ? -18.427 11.613 35.147 1.00 81.75 109 LYS A CA 1
ATOM 887 C C . LYS A 1 109 ? -18.427 10.548 34.049 1.00 81.75 109 LYS A C 1
ATOM 889 O O . LYS A 1 109 ? -17.489 10.505 33.256 1.00 81.75 109 LYS A O 1
ATOM 894 N N . GLY A 1 110 ? -19.457 9.702 33.994 1.00 76.88 110 GLY A N 1
ATOM 895 C CA . GLY A 1 110 ? -19.610 8.670 32.968 1.00 76.88 110 GLY A CA 1
ATOM 896 C C . GLY A 1 110 ? -19.749 9.263 31.567 1.00 76.88 110 GLY A C 1
ATOM 897 O O . GLY A 1 110 ? -19.020 8.866 30.658 1.00 76.88 110 GLY A O 1
ATOM 898 N N . VAL A 1 111 ? -20.610 10.273 31.410 1.00 80.44 111 VAL A N 1
ATOM 899 C CA . VAL A 1 111 ? -20.796 10.991 30.138 1.00 80.44 111 VAL A CA 1
ATOM 900 C C . VAL A 1 111 ? -19.508 11.700 29.709 1.00 80.44 111 VAL A C 1
ATOM 902 O O . VAL A 1 111 ? -19.098 11.578 28.555 1.00 80.44 111 VAL A O 1
ATOM 905 N N . GLN A 1 112 ? -18.818 12.377 30.634 1.00 77.31 112 GLN A N 1
ATOM 906 C CA . GLN A 1 112 ? -17.536 13.031 30.347 1.00 77.31 112 GLN A CA 1
ATOM 907 C C . GLN A 1 112 ? -16.467 12.030 29.899 1.00 77.31 112 GLN A C 1
ATOM 909 O O . GLN A 1 112 ? -15.820 12.241 28.875 1.00 77.31 112 GLN A O 1
ATOM 914 N N . LYS A 1 113 ? -16.318 10.916 30.624 1.00 74.81 113 LYS A N 1
ATOM 915 C CA . LYS A 1 113 ? -15.337 9.869 30.313 1.00 74.81 113 LYS A CA 1
ATOM 916 C C . LYS A 1 113 ? -15.631 9.195 28.971 1.00 74.81 113 LYS A C 1
ATOM 918 O O . LYS A 1 113 ? -14.704 8.926 28.212 1.00 74.81 113 LYS A O 1
ATOM 923 N N . SER A 1 114 ? -16.906 8.967 28.654 1.00 75.38 114 SER A N 1
ATOM 924 C CA . SER A 1 114 ? -17.329 8.457 27.345 1.00 75.38 114 SER A CA 1
ATOM 925 C C . SER A 1 114 ? -16.938 9.419 26.217 1.00 75.38 114 SER A C 1
ATOM 927 O O . SER A 1 114 ? -16.260 9.018 25.269 1.00 75.38 114 SER A O 1
ATOM 929 N N . GLY A 1 115 ? -17.246 10.713 26.365 1.00 79.06 115 GLY A N 1
ATOM 930 C CA . GLY A 1 115 ? -16.854 11.736 25.393 1.00 79.06 115 GLY A CA 1
ATOM 931 C C . GLY A 1 115 ? -15.333 11.866 25.233 1.00 79.06 115 GLY A C 1
ATOM 932 O O . GLY A 1 115 ? -14.829 11.992 24.117 1.00 79.06 115 GLY A O 1
ATOM 933 N N . GLU A 1 116 ? -14.567 11.785 26.322 1.00 74.56 116 GLU A N 1
ATOM 934 C CA . GLU A 1 116 ? -13.099 11.770 26.273 1.00 74.56 116 GLU A CA 1
ATOM 935 C C . GLU A 1 116 ? -12.545 10.537 25.553 1.00 74.56 116 GLU A C 1
ATOM 937 O O . GLU A 1 116 ? -11.616 10.666 24.751 1.00 74.56 116 GLU A O 1
ATOM 942 N N . ASN A 1 117 ? -13.117 9.355 25.793 1.00 71.50 117 ASN A N 1
ATOM 943 C CA . ASN A 1 117 ? -12.721 8.122 25.114 1.00 71.50 117 ASN A CA 1
ATOM 944 C C . ASN A 1 117 ? -12.985 8.207 23.607 1.00 71.50 117 ASN A C 1
ATOM 946 O O . ASN A 1 117 ? -12.103 7.873 22.815 1.00 71.50 117 ASN A O 1
ATOM 950 N N . GLN A 1 118 ? -14.153 8.718 23.207 1.00 72.56 118 GLN A N 1
ATOM 951 C CA . GLN A 1 118 ? -14.477 8.953 21.798 1.00 72.56 118 GLN A CA 1
ATOM 952 C C . GLN A 1 118 ? -13.487 9.928 21.148 1.00 72.56 118 GLN A C 1
ATOM 954 O O . GLN A 1 118 ? -12.955 9.644 20.076 1.00 72.56 118 GLN A O 1
ATOM 959 N N . ARG A 1 119 ? -13.162 11.047 21.812 1.00 74.31 119 ARG A N 1
ATOM 960 C CA . ARG A 1 119 ? -12.175 12.019 21.305 1.00 74.31 119 ARG A CA 1
ATOM 961 C C . ARG A 1 119 ? -10.778 11.415 21.162 1.00 74.31 119 ARG A C 1
ATOM 963 O O . ARG A 1 119 ? -10.111 11.681 20.165 1.00 74.31 119 ARG A O 1
ATOM 970 N N . LYS A 1 120 ? -10.338 10.598 22.125 1.00 72.38 120 LYS A N 1
ATOM 971 C CA . LYS A 1 120 ? -9.047 9.893 22.053 1.00 72.38 120 LYS A CA 1
ATOM 972 C C . LYS A 1 120 ? -9.009 8.904 20.888 1.00 72.38 120 LYS A C 1
ATOM 974 O O . LYS A 1 120 ? -8.051 8.945 20.121 1.00 72.38 120 LYS A O 1
ATOM 979 N N . ARG A 1 121 ? -10.058 8.087 20.716 1.00 74.50 121 ARG A N 1
ATOM 980 C CA . ARG A 1 121 ? -10.185 7.152 19.580 1.00 74.50 121 ARG A CA 1
ATOM 981 C C . ARG A 1 121 ? -10.135 7.893 18.246 1.00 74.50 121 ARG A C 1
ATOM 983 O O . ARG A 1 121 ? -9.320 7.555 17.397 1.00 74.50 121 ARG A O 1
ATOM 990 N N . LEU A 1 122 ? -10.923 8.960 18.090 1.00 71.69 122 LEU A N 1
ATOM 991 C CA . LEU A 1 122 ? -10.904 9.788 16.879 1.00 71.69 122 LEU A CA 1
ATOM 992 C C . LEU A 1 122 ? -9.517 10.385 16.605 1.00 71.69 122 LEU A C 1
ATOM 994 O O . LEU A 1 122 ? -9.072 10.394 15.459 1.00 71.69 122 LEU A O 1
ATOM 998 N N . GLY A 1 123 ? -8.810 10.846 17.641 1.00 76.19 123 GLY A N 1
ATOM 999 C CA . GLY A 1 123 ? -7.440 11.347 17.511 1.00 76.19 123 GLY A CA 1
ATOM 1000 C C . GLY A 1 123 ? -6.457 10.281 17.016 1.00 76.19 123 GLY A C 1
ATOM 1001 O O . GLY A 1 123 ? -5.667 10.556 16.116 1.00 76.19 123 GLY A O 1
ATOM 1002 N N . GLN A 1 124 ? -6.540 9.060 17.554 1.00 70.50 124 GLN A N 1
ATOM 1003 C CA . GLN A 1 124 ? -5.717 7.926 17.117 1.00 70.50 124 GLN A CA 1
ATOM 1004 C C . GLN A 1 124 ? -6.009 7.540 15.663 1.00 70.50 124 GLN A C 1
ATOM 1006 O O . GLN A 1 124 ? -5.077 7.464 14.867 1.00 70.50 124 GLN A O 1
ATOM 1011 N N . ILE A 1 125 ? -7.289 7.398 15.299 1.00 72.06 125 ILE A N 1
ATOM 1012 C CA . ILE A 1 125 ? -7.714 7.095 13.922 1.00 72.06 125 ILE A CA 1
ATOM 1013 C C . ILE A 1 125 ? -7.216 8.174 12.956 1.00 72.06 125 ILE A C 1
ATOM 1015 O O . ILE A 1 125 ? -6.703 7.863 11.886 1.00 72.06 125 ILE A O 1
ATOM 1019 N N . THR A 1 126 ? -7.323 9.451 13.334 1.00 71.19 126 THR A N 1
ATOM 1020 C CA . THR A 1 126 ? -6.881 10.561 12.477 1.00 71.19 126 THR A CA 1
ATOM 1021 C C . THR A 1 126 ? -5.364 10.552 12.276 1.00 71.19 126 THR A C 1
ATOM 1023 O O . THR A 1 126 ? -4.908 10.735 11.150 1.00 71.19 126 THR A O 1
ATOM 1026 N N . LYS A 1 127 ? -4.582 10.302 13.338 1.00 75.38 127 LYS A N 1
ATOM 1027 C CA . LYS A 1 127 ? -3.114 10.187 13.262 1.00 75.38 127 LYS A CA 1
ATOM 1028 C C . LYS A 1 127 ? -2.693 9.030 12.354 1.00 75.38 127 LYS A C 1
ATOM 1030 O O . LYS A 1 127 ? -1.874 9.222 11.467 1.00 75.38 127 LYS A O 1
ATOM 1035 N N . GLN A 1 128 ? -3.304 7.866 12.533 1.00 68.19 128 GLN A N 1
ATOM 1036 C CA . GLN A 1 128 ? -2.978 6.671 11.756 1.00 68.19 128 GLN A CA 1
ATOM 1037 C C . GLN A 1 128 ? -3.417 6.789 10.292 1.00 68.19 128 GLN A C 1
ATOM 1039 O O . GLN A 1 128 ? -2.687 6.398 9.388 1.00 68.19 128 GLN A O 1
ATOM 1044 N N . LYS A 1 129 ? -4.578 7.405 10.027 1.00 75.56 129 LYS A N 1
ATOM 1045 C CA . LYS A 1 129 ? -5.005 7.717 8.657 1.00 75.56 129 LYS A CA 1
ATOM 1046 C C . LYS A 1 129 ? -3.995 8.621 7.952 1.00 75.56 129 LYS A C 1
ATOM 1048 O O . LYS A 1 129 ? -3.766 8.453 6.761 1.00 75.56 129 LYS A O 1
ATOM 1053 N N . PHE A 1 130 ? -3.408 9.576 8.672 1.00 76.19 130 PHE A N 1
ATOM 1054 C CA . PHE A 1 130 ? -2.344 10.410 8.124 1.00 76.19 130 PHE A CA 1
ATOM 1055 C C . PHE A 1 130 ? -1.093 9.583 7.796 1.00 76.19 130 PHE A C 1
ATOM 1057 O O . PHE A 1 130 ? -0.565 9.739 6.703 1.00 76.19 130 PHE A O 1
ATOM 1064 N N . GLU A 1 131 ? -0.679 8.669 8.679 1.00 74.69 131 GLU A N 1
ATOM 1065 C CA . GLU A 1 131 ? 0.478 7.781 8.465 1.00 74.69 131 GLU A CA 1
ATOM 1066 C C . GLU A 1 131 ? 0.310 6.911 7.203 1.00 74.69 131 GLU A C 1
ATOM 1068 O O . GLU A 1 131 ? 1.149 6.985 6.305 1.00 74.69 131 GLU A O 1
ATOM 1073 N N . ILE A 1 132 ? -0.826 6.219 7.046 1.0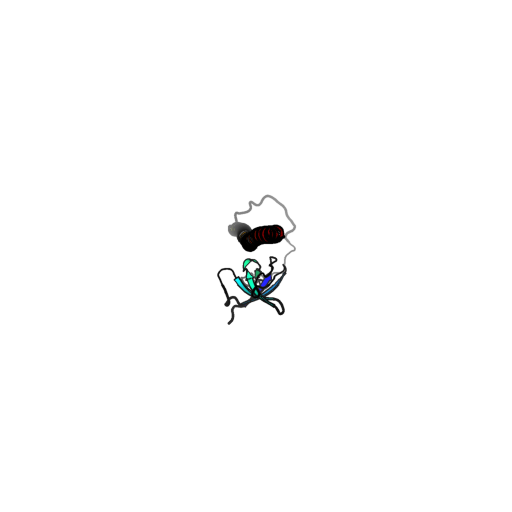0 75.25 132 ILE A N 1
ATOM 1074 C CA . ILE A 1 132 ? -1.122 5.403 5.847 1.00 75.25 132 ILE A CA 1
ATOM 1075 C C . ILE A 1 132 ? -1.075 6.248 4.568 1.00 75.25 132 ILE A C 1
ATOM 1077 O O . ILE A 1 132 ? -0.497 5.847 3.557 1.00 75.25 132 ILE A O 1
ATOM 1081 N N . LEU A 1 133 ? -1.678 7.442 4.599 1.00 76.19 133 LEU A N 1
ATOM 1082 C CA . LEU A 1 133 ? -1.656 8.344 3.447 1.00 76.19 133 LEU A CA 1
ATOM 1083 C C . LEU A 1 133 ? -0.228 8.795 3.117 1.00 76.19 133 LEU A C 1
ATOM 1085 O O . LEU A 1 133 ? 0.118 8.882 1.941 1.00 76.19 133 LEU A O 1
ATOM 1089 N N . THR A 1 134 ? 0.608 9.063 4.124 1.00 76.88 134 THR A N 1
ATOM 1090 C CA . THR A 1 134 ? 2.008 9.445 3.898 1.00 76.88 134 THR A CA 1
ATOM 1091 C C . THR A 1 134 ? 2.855 8.302 3.352 1.00 76.88 134 THR A C 1
ATOM 1093 O O . THR A 1 134 ? 3.650 8.539 2.446 1.00 76.88 134 THR A O 1
ATOM 1096 N N . GLU A 1 135 ? 2.659 7.073 3.829 1.00 77.31 135 GLU A N 1
ATOM 1097 C CA . GLU A 1 135 ? 3.345 5.890 3.293 1.00 77.31 135 GLU A CA 1
ATOM 1098 C C . GLU A 1 135 ? 2.977 5.656 1.826 1.00 77.31 135 GLU A C 1
ATOM 1100 O O . GLU A 1 135 ? 3.858 5.438 0.995 1.00 77.31 135 GLU A O 1
ATOM 1105 N N . GLY A 1 136 ? 1.693 5.790 1.475 1.00 75.44 136 GLY A N 1
ATOM 1106 C CA . GLY A 1 136 ? 1.240 5.717 0.085 1.00 75.44 136 GLY A CA 1
ATOM 1107 C C . GLY A 1 136 ? 1.932 6.748 -0.815 1.00 75.44 136 GLY A C 1
ATOM 1108 O O . GLY A 1 136 ? 2.405 6.407 -1.899 1.00 75.44 136 GLY A O 1
ATOM 1109 N N . VAL A 1 137 ? 2.065 7.995 -0.347 1.00 81.38 137 VAL A N 1
ATOM 1110 C CA . VAL A 1 137 ? 2.775 9.058 -1.083 1.00 81.38 137 VAL A CA 1
ATOM 1111 C C . VAL A 1 137 ? 4.260 8.725 -1.260 1.00 81.38 137 VAL A C 1
ATOM 1113 O O . VAL A 1 137 ? 4.781 8.877 -2.363 1.00 81.38 137 VAL A O 1
ATOM 1116 N N . GLN A 1 138 ? 4.936 8.235 -0.216 1.00 75.62 138 GLN A N 1
ATOM 1117 C CA . GLN A 1 138 ? 6.351 7.846 -0.291 1.00 75.62 138 GLN A CA 1
ATOM 1118 C C . GLN A 1 138 ? 6.581 6.687 -1.269 1.00 75.62 138 GLN A C 1
ATOM 1120 O O . GLN A 1 138 ? 7.545 6.704 -2.039 1.00 75.62 138 GLN A O 1
ATOM 1125 N N . LYS A 1 139 ? 5.687 5.689 -1.274 1.00 76.00 139 LYS A N 1
ATOM 1126 C CA . LYS A 1 139 ? 5.751 4.564 -2.218 1.00 76.00 139 LYS A CA 1
ATOM 1127 C C . LYS A 1 139 ? 5.608 5.048 -3.668 1.00 76.00 139 LYS A C 1
ATOM 1129 O O . LYS A 1 139 ? 6.387 4.627 -4.525 1.00 76.00 139 LYS A O 1
ATOM 1134 N N . GLU A 1 140 ? 4.672 5.955 -3.952 1.00 81.31 140 GLU A N 1
ATOM 1135 C CA . GLU A 1 140 ? 4.527 6.555 -5.289 1.00 81.31 140 GLU A CA 1
ATOM 1136 C C . GLU A 1 140 ? 5.735 7.415 -5.686 1.00 81.31 140 GLU A C 1
ATOM 1138 O O . GLU A 1 140 ? 6.220 7.321 -6.814 1.00 81.31 140 GLU A O 1
ATOM 1143 N N . GLU A 1 141 ? 6.292 8.191 -4.756 1.00 84.31 141 GLU A N 1
ATOM 1144 C CA . GLU A 1 141 ? 7.518 8.960 -4.990 1.00 84.31 141 GLU A CA 1
ATOM 1145 C C . GLU A 1 141 ? 8.695 8.047 -5.371 1.00 84.31 141 GLU A C 1
ATOM 1147 O O . GLU A 1 141 ? 9.428 8.333 -6.320 1.00 84.31 141 GLU A O 1
ATOM 1152 N N . HIS A 1 142 ? 8.838 6.892 -4.712 1.00 84.94 142 HIS A N 1
ATOM 1153 C CA . HIS A 1 142 ? 9.864 5.910 -5.061 1.00 84.94 142 HIS A CA 1
ATOM 1154 C C . HIS A 1 142 ? 9.679 5.344 -6.481 1.00 84.94 142 HIS A C 1
ATOM 1156 O O . HIS A 1 142 ? 10.656 5.215 -7.226 1.00 84.94 142 HIS A O 1
ATOM 1162 N N . LYS A 1 143 ? 8.437 5.046 -6.896 1.00 88.94 143 LYS A N 1
ATOM 1163 C CA . LYS A 1 143 ? 8.130 4.608 -8.274 1.00 88.94 143 LYS A CA 1
ATOM 1164 C C . LYS A 1 143 ? 8.506 5.683 -9.296 1.00 88.94 143 LYS A C 1
ATOM 1166 O O . LYS A 1 143 ? 9.145 5.373 -10.302 1.00 88.94 143 LYS A O 1
ATOM 1171 N N . ILE A 1 144 ? 8.150 6.939 -9.024 1.00 92.25 144 ILE A N 1
ATOM 1172 C CA . ILE A 1 144 ? 8.476 8.084 -9.885 1.00 92.25 144 ILE A CA 1
ATOM 1173 C C . ILE A 1 144 ? 9.992 8.244 -10.016 1.00 92.25 144 ILE A C 1
ATOM 1175 O O . ILE A 1 144 ? 10.497 8.364 -11.131 1.00 92.25 144 ILE A O 1
ATOM 1179 N N . ASN A 1 145 ? 10.724 8.183 -8.904 1.00 90.38 145 ASN A N 1
ATOM 1180 C CA . ASN A 1 145 ? 12.181 8.298 -8.909 1.00 90.38 145 ASN A CA 1
ATOM 1181 C C . ASN A 1 145 ? 12.834 7.178 -9.726 1.00 90.38 145 ASN A C 1
ATOM 1183 O O . ASN A 1 145 ? 13.714 7.446 -10.543 1.00 90.38 145 ASN A O 1
ATOM 1187 N N . HIS A 1 146 ? 12.359 5.938 -9.578 1.00 90.94 146 HIS A N 1
ATOM 1188 C CA . HIS A 1 146 ? 12.850 4.818 -10.377 1.00 90.94 146 HIS A CA 1
ATOM 1189 C C . HIS A 1 146 ? 12.630 5.035 -11.882 1.00 90.94 146 HIS A C 1
ATOM 1191 O O . HIS A 1 146 ? 13.554 4.852 -12.677 1.00 90.94 146 HIS A O 1
ATOM 1197 N N . LEU A 1 147 ? 11.427 5.465 -12.278 1.00 95.38 147 LEU A N 1
ATOM 1198 C CA . LEU A 1 147 ? 11.123 5.794 -13.673 1.00 95.38 147 LEU A CA 1
ATOM 1199 C C . LEU A 1 147 ? 11.980 6.959 -14.183 1.00 95.38 147 LEU A C 1
ATOM 1201 O O . LEU A 1 147 ? 12.455 6.905 -15.317 1.00 95.38 147 LEU A O 1
ATOM 1205 N N . SER A 1 148 ? 12.240 7.971 -13.351 1.00 93.81 148 SER A N 1
ATOM 1206 C CA . SER A 1 148 ? 13.137 9.081 -13.694 1.00 93.81 148 SER A CA 1
ATOM 1207 C C . SER A 1 148 ? 14.537 8.573 -14.043 1.00 93.81 148 SER A C 1
ATOM 1209 O O . SER A 1 148 ? 15.071 8.913 -15.098 1.00 93.81 148 SER A O 1
ATOM 1211 N N . THR A 1 149 ? 15.102 7.673 -13.232 1.00 93.56 149 THR A N 1
ATOM 1212 C CA . THR A 1 149 ? 16.410 7.058 -13.513 1.00 93.56 149 THR A CA 1
ATOM 1213 C C . THR A 1 149 ? 16.408 6.248 -14.814 1.00 93.56 149 THR A C 1
ATOM 1215 O O . THR A 1 149 ? 17.380 6.280 -15.575 1.00 93.56 149 THR A O 1
ATOM 1218 N N . GLN A 1 150 ? 15.321 5.529 -15.113 1.00 95.94 150 GLN A N 1
ATOM 1219 C CA . GLN A 1 150 ? 15.196 4.806 -16.384 1.00 95.94 150 GLN A CA 1
ATOM 1220 C C . GLN A 1 150 ? 15.179 5.764 -17.585 1.00 95.94 150 GLN A C 1
ATOM 1222 O O . GLN A 1 150 ? 15.836 5.492 -18.591 1.00 95.94 150 GLN A O 1
ATOM 1227 N N . VAL A 1 151 ? 14.475 6.894 -17.476 1.00 97.06 151 VAL A N 1
ATOM 1228 C CA . VAL A 1 151 ? 14.433 7.929 -18.521 1.00 97.06 151 VAL A CA 1
ATOM 1229 C C . VAL A 1 151 ? 15.813 8.550 -18.737 1.00 97.06 151 VAL A C 1
ATOM 1231 O O . VAL A 1 151 ? 16.248 8.665 -19.880 1.00 97.06 151 VAL A O 1
ATOM 1234 N N . GLU A 1 152 ? 16.534 8.881 -17.667 1.00 96.06 152 GLU A N 1
ATOM 1235 C CA . GLU A 1 152 ? 17.909 9.396 -17.753 1.00 96.06 152 GLU A CA 1
ATOM 1236 C C . GLU A 1 152 ? 18.848 8.400 -18.447 1.00 96.06 152 GLU A C 1
ATOM 1238 O O . GLU A 1 152 ? 19.649 8.778 -19.302 1.00 96.06 152 GLU A O 1
ATOM 1243 N N . THR A 1 153 ? 18.709 7.110 -18.134 1.00 95.50 153 THR A N 1
ATOM 1244 C CA . THR A 1 153 ? 19.494 6.043 -18.774 1.00 95.50 153 THR A CA 1
ATOM 1245 C C . THR A 1 153 ? 19.185 5.941 -20.271 1.00 95.50 153 THR A C 1
ATOM 1247 O O . THR A 1 153 ? 20.088 5.775 -21.093 1.00 95.50 153 THR A O 1
ATOM 1250 N N . LEU A 1 154 ? 17.909 6.054 -20.655 1.00 97.44 154 LEU A N 1
ATOM 1251 C CA . LEU A 1 154 ? 17.503 6.057 -22.062 1.00 97.44 154 LEU A CA 1
ATOM 1252 C C . LEU A 1 154 ? 18.053 7.272 -22.816 1.00 97.44 154 LEU A C 1
ATOM 1254 O O . LEU A 1 154 ? 18.499 7.114 -23.954 1.00 97.44 154 LEU A O 1
ATOM 1258 N N . ASP A 1 155 ? 18.064 8.450 -22.192 1.00 97.81 155 ASP A N 1
ATOM 1259 C CA . ASP A 1 155 ? 18.620 9.660 -22.801 1.00 97.81 155 ASP A CA 1
ATOM 1260 C C . ASP A 1 155 ? 20.130 9.519 -23.042 1.00 97.81 155 ASP A C 1
ATOM 1262 O O . ASP A 1 155 ? 20.609 9.770 -24.150 1.00 97.81 155 ASP A O 1
ATOM 1266 N N . GLN A 1 156 ? 20.875 8.992 -22.064 1.00 96.56 156 GLN A N 1
ATOM 1267 C CA . GLN A 1 156 ? 22.304 8.697 -22.225 1.00 96.56 156 GLN A CA 1
ATOM 1268 C C . GLN A 1 156 ? 22.566 7.740 -23.395 1.00 96.56 156 GLN A C 1
ATOM 1270 O O . GLN A 1 156 ? 23.428 8.004 -24.237 1.00 96.56 156 GLN A O 1
ATOM 1275 N N . ASN A 1 157 ? 21.782 6.663 -23.498 1.00 97.69 157 ASN A N 1
ATOM 1276 C CA . ASN A 1 157 ? 21.895 5.708 -24.600 1.00 97.69 157 ASN A CA 1
ATOM 1277 C C . ASN A 1 157 ? 21.597 6.355 -25.961 1.00 97.69 157 ASN A C 1
ATOM 1279 O O . ASN A 1 157 ? 22.266 6.056 -26.953 1.00 97.69 157 ASN A O 1
ATOM 1283 N N . PHE A 1 158 ? 20.609 7.250 -26.024 1.00 98.31 158 PHE A N 1
ATOM 1284 C CA . PHE A 1 158 ? 20.284 7.977 -27.248 1.00 98.31 158 PHE A CA 1
ATOM 1285 C C . PHE A 1 158 ? 21.419 8.917 -27.675 1.00 98.31 158 PHE A C 1
ATOM 1287 O O . PHE A 1 158 ? 21.777 8.943 -28.857 1.00 98.31 158 PHE A O 1
ATOM 1294 N N . GLN A 1 159 ? 22.020 9.651 -26.733 1.00 96.88 159 GLN A N 1
ATOM 1295 C CA . GLN A 1 159 ? 23.164 10.522 -27.021 1.00 96.88 159 GLN A CA 1
ATOM 1296 C C . GLN A 1 159 ? 24.359 9.727 -27.556 1.00 96.88 159 GLN A C 1
ATOM 1298 O O . GLN A 1 159 ? 24.964 10.122 -28.556 1.00 96.88 159 GLN A O 1
ATOM 1303 N N . GLU A 1 160 ? 24.662 8.579 -26.949 1.00 97.69 160 GLU A N 1
ATOM 1304 C CA . GLU A 1 160 ? 25.747 7.704 -27.399 1.00 97.69 160 GLU A CA 1
ATOM 1305 C C . GLU A 1 160 ? 25.510 7.204 -28.831 1.00 97.69 160 GLU A C 1
ATOM 1307 O O . GLU A 1 160 ? 26.381 7.317 -29.698 1.00 97.69 160 GLU A O 1
ATOM 1312 N N . LEU A 1 161 ? 24.296 6.737 -29.127 1.00 97.94 161 LEU A N 1
ATOM 1313 C CA . LEU A 1 161 ? 23.937 6.282 -30.469 1.00 97.94 161 LEU A CA 1
ATOM 1314 C C . LEU A 1 161 ? 24.014 7.422 -31.502 1.00 97.94 161 LEU A C 1
ATOM 1316 O O . LEU A 1 161 ? 24.498 7.228 -32.619 1.00 97.94 161 LEU A O 1
ATOM 1320 N N . SER A 1 162 ? 23.573 8.626 -31.132 1.00 97.69 162 SER A N 1
ATOM 1321 C CA . SER A 1 162 ? 23.664 9.826 -31.975 1.00 97.69 162 SER A CA 1
ATOM 1322 C C . SER A 1 162 ? 25.118 10.169 -32.325 1.00 97.69 162 SER A C 1
ATOM 1324 O O . SER A 1 162 ? 25.443 10.434 -33.490 1.00 97.69 162 SER A O 1
ATOM 1326 N N . ASN A 1 163 ? 26.022 10.080 -31.344 1.00 97.19 163 ASN A N 1
ATOM 1327 C CA . ASN A 1 163 ? 27.455 10.273 -31.557 1.00 97.19 163 ASN A CA 1
ATOM 1328 C C . ASN A 1 163 ? 28.015 9.240 -32.542 1.00 97.19 163 ASN A C 1
ATOM 1330 O O . ASN A 1 163 ? 28.674 9.619 -33.515 1.00 97.19 163 ASN A O 1
ATOM 1334 N N . GLN A 1 164 ? 27.673 7.961 -32.366 1.00 97.44 164 GLN A N 1
ATOM 1335 C CA . GLN A 1 164 ? 28.091 6.890 -33.277 1.00 97.44 164 GLN A CA 1
ATOM 1336 C C . GLN A 1 164 ? 27.603 7.127 -34.714 1.00 97.44 164 GLN A C 1
ATOM 1338 O O . GLN A 1 164 ? 28.364 6.965 -35.672 1.00 97.44 164 GLN A O 1
ATOM 1343 N N . PHE A 1 165 ? 26.356 7.571 -34.901 1.00 98.06 165 PHE A N 1
ATOM 1344 C CA . PHE A 1 165 ? 25.850 7.935 -36.229 1.00 98.06 165 PHE A CA 1
ATOM 1345 C C . PHE A 1 165 ? 26.629 9.095 -36.856 1.00 98.06 165 PHE A C 1
ATOM 1347 O O . PHE A 1 165 ? 26.944 9.055 -38.050 1.00 98.06 165 PHE A O 1
ATOM 1354 N N . SER A 1 166 ? 26.968 10.114 -36.065 1.00 97.00 166 SER A N 1
ATOM 1355 C CA . SER A 1 166 ? 27.773 11.255 -36.515 1.00 97.00 166 SER A CA 1
ATOM 1356 C C . SER A 1 166 ? 29.168 10.822 -36.975 1.00 97.00 166 SER A C 1
ATOM 1358 O O . SER A 1 166 ? 29.648 11.259 -38.026 1.00 97.00 166 SER A O 1
ATOM 1360 N N . GLU A 1 167 ? 29.812 9.914 -36.241 1.00 97.38 167 GLU A N 1
ATOM 1361 C CA . GLU A 1 167 ? 31.107 9.345 -36.625 1.00 97.38 167 GLU A CA 1
ATOM 1362 C C . GLU A 1 167 ? 31.019 8.522 -37.908 1.00 97.38 167 GLU A C 1
ATOM 1364 O O . GLU A 1 167 ? 31.795 8.749 -38.843 1.00 97.38 167 GLU A O 1
ATOM 1369 N N . ASN A 1 168 ? 30.026 7.638 -38.006 1.00 97.00 168 ASN A N 1
A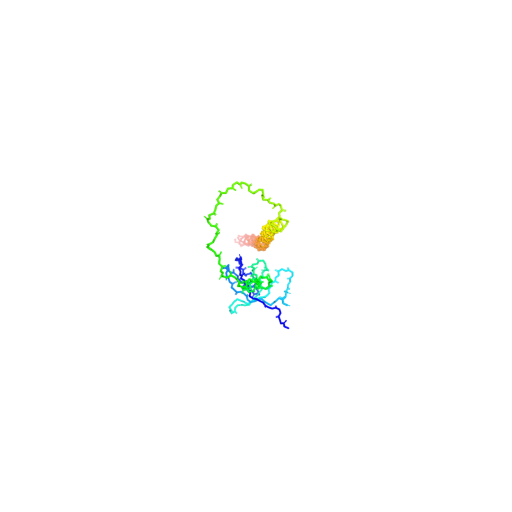TOM 1370 C CA . ASN A 1 168 ? 29.786 6.839 -39.205 1.00 97.00 168 ASN A CA 1
ATOM 1371 C C . ASN A 1 168 ? 29.545 7.722 -40.436 1.00 97.00 168 ASN A C 1
ATOM 1373 O O . ASN A 1 168 ? 30.084 7.452 -41.512 1.00 97.00 168 ASN A O 1
ATOM 1377 N N . LYS A 1 169 ? 28.814 8.831 -40.282 1.00 97.69 169 LYS A N 1
ATOM 1378 C CA . LYS A 1 169 ? 28.618 9.812 -41.355 1.00 97.69 169 LYS A CA 1
ATOM 1379 C C . LYS A 1 169 ? 29.943 10.428 -41.819 1.00 97.69 169 LYS A C 1
ATOM 1381 O O . LYS A 1 169 ? 30.202 10.462 -43.022 1.00 97.69 169 LYS A O 1
ATOM 1386 N N . LYS A 1 170 ? 30.815 10.847 -40.894 1.00 97.44 170 LYS A N 1
ATOM 1387 C CA . LYS A 1 170 ? 32.155 11.376 -41.229 1.00 97.44 170 LYS A CA 1
ATOM 1388 C C . LYS A 1 170 ? 33.010 10.339 -41.961 1.00 97.44 170 LYS A C 1
ATOM 1390 O O . LYS A 1 170 ? 33.768 10.689 -42.867 1.00 97.44 170 LYS A O 1
ATOM 1395 N N . ILE A 1 171 ? 32.913 9.064 -41.576 1.00 96.94 171 ILE A N 1
ATOM 1396 C CA . ILE A 1 171 ? 33.613 7.964 -42.255 1.00 96.94 171 ILE A CA 1
ATOM 1397 C C . ILE A 1 171 ? 33.110 7.825 -43.698 1.00 96.94 171 ILE A C 1
ATOM 1399 O O . ILE A 1 171 ? 33.925 7.776 -44.620 1.00 96.94 171 ILE A O 1
ATOM 1403 N N . LEU A 1 172 ? 31.791 7.831 -43.912 1.00 95.81 172 LEU A N 1
ATOM 1404 C CA . LEU A 1 172 ? 31.195 7.758 -45.250 1.00 95.81 172 LEU A CA 1
ATOM 1405 C C . LEU A 1 172 ? 31.627 8.928 -46.146 1.00 95.81 172 LEU A C 1
ATOM 1407 O O . LEU A 1 172 ? 31.981 8.719 -47.307 1.00 95.81 172 LEU A O 1
ATOM 1411 N N . GLU A 1 173 ? 31.664 10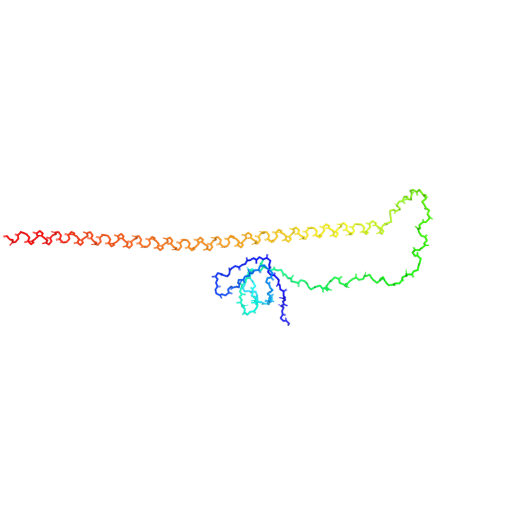.150 -45.612 1.00 97.00 173 GLU A N 1
ATOM 1412 C CA . GLU A 1 173 ? 32.142 11.334 -46.340 1.00 97.00 173 GLU A CA 1
ATOM 1413 C C . GLU A 1 173 ? 33.610 11.187 -46.775 1.00 97.00 173 GLU A C 1
ATOM 1415 O O . GLU A 1 173 ? 33.951 11.472 -47.929 1.00 97.00 173 GLU A O 1
ATOM 1420 N N . LYS A 1 174 ? 34.477 10.666 -45.894 1.00 96.69 174 LYS A N 1
ATOM 1421 C CA . LYS A 1 174 ? 35.882 10.370 -46.228 1.00 96.69 174 LYS A CA 1
ATOM 1422 C C . LYS A 1 174 ? 36.000 9.320 -47.332 1.00 96.69 174 LYS A C 1
ATOM 1424 O O . LYS A 1 174 ? 36.770 9.523 -48.270 1.00 96.69 174 LYS A O 1
ATOM 1429 N N . ILE A 1 175 ? 35.240 8.226 -47.246 1.00 96.25 175 ILE A N 1
ATOM 1430 C CA . ILE A 1 175 ? 35.237 7.165 -48.268 1.00 96.25 175 ILE A CA 1
ATOM 1431 C C . ILE A 1 175 ? 34.839 7.741 -49.633 1.00 96.25 175 ILE A C 1
ATOM 1433 O O . ILE A 1 175 ? 35.538 7.513 -50.622 1.00 96.25 175 ILE A O 1
ATOM 1437 N N . ASN A 1 176 ? 33.773 8.542 -49.686 1.00 95.06 176 ASN A N 1
ATOM 1438 C CA . ASN A 1 176 ? 33.306 9.165 -50.926 1.00 95.06 176 ASN A CA 1
ATOM 1439 C C . ASN A 1 176 ? 34.348 10.116 -51.537 1.00 95.06 176 ASN A C 1
ATOM 1441 O O . ASN A 1 176 ? 34.559 10.099 -52.750 1.00 95.06 176 ASN A O 1
ATOM 1445 N N . SER A 1 177 ? 35.044 10.905 -50.713 1.00 95.19 177 SER A N 1
ATOM 1446 C CA . SER A 1 177 ? 36.137 11.778 -51.170 1.00 95.19 177 SER A CA 1
ATOM 1447 C C . SER A 1 177 ? 37.298 10.984 -51.796 1.00 95.19 177 SER A C 1
ATOM 1449 O O . SER A 1 177 ? 37.797 11.322 -52.874 1.00 95.19 177 SER A O 1
ATOM 1451 N N . ILE A 1 178 ? 37.683 9.862 -51.178 1.00 95.19 178 ILE A N 1
ATOM 1452 C CA . ILE A 1 178 ? 38.733 8.972 -51.705 1.00 95.19 178 ILE A CA 1
ATOM 1453 C C . ILE A 1 178 ? 38.309 8.337 -53.036 1.00 95.19 178 ILE A C 1
ATOM 1455 O O . ILE A 1 178 ? 39.113 8.257 -53.962 1.00 95.19 178 ILE A O 1
ATOM 1459 N N . LEU A 1 179 ? 37.058 7.889 -53.160 1.00 92.50 179 LEU A N 1
ATOM 1460 C CA . LEU A 1 179 ? 36.557 7.297 -54.405 1.00 92.50 179 LEU A CA 1
ATOM 1461 C C . LEU A 1 179 ? 36.523 8.309 -55.557 1.00 92.50 179 LEU A C 1
ATOM 1463 O O . LEU A 1 179 ? 36.888 7.965 -56.680 1.00 92.50 179 LEU A O 1
ATOM 1467 N N . ASN A 1 180 ? 36.133 9.555 -55.281 1.00 91.44 180 ASN A N 1
ATOM 1468 C CA . ASN A 1 180 ? 36.041 10.602 -56.300 1.00 91.44 180 ASN A CA 1
ATOM 1469 C C . ASN A 1 180 ? 37.406 11.144 -56.749 1.00 91.44 180 ASN A C 1
ATOM 1471 O O . ASN A 1 180 ? 37.510 11.633 -57.865 1.00 91.44 180 ASN A O 1
ATOM 1475 N N . SER A 1 181 ? 38.450 11.035 -55.923 1.00 89.25 181 SER A N 1
ATOM 1476 C CA . SER A 1 181 ? 39.819 11.453 -56.281 1.00 89.25 181 SER A CA 1
ATOM 1477 C C . SER A 1 181 ? 40.606 10.420 -57.101 1.00 89.25 181 SER A C 1
ATOM 1479 O O . SER A 1 181 ? 41.704 10.721 -57.563 1.00 89.25 181 SER A O 1
ATOM 1481 N N . LYS A 1 182 ? 40.069 9.204 -57.281 1.00 78.69 182 LYS A N 1
ATOM 1482 C CA . LYS A 1 182 ? 40.679 8.118 -58.075 1.00 78.69 182 LYS A CA 1
ATOM 1483 C C . LYS A 1 182 ? 40.104 7.970 -59.494 1.00 78.69 182 LYS A C 1
ATOM 1485 O O . LYS A 1 182 ? 40.527 7.058 -60.205 1.00 78.69 182 LYS A O 1
ATOM 1490 N N . LYS A 1 183 ? 39.139 8.806 -59.882 1.00 60.53 183 LYS A N 1
ATOM 1491 C CA . LYS A 1 183 ? 38.634 8.932 -61.259 1.00 60.53 183 LYS A CA 1
ATOM 1492 C C . LYS A 1 183 ? 39.322 10.095 -61.954 1.00 60.53 183 LYS A C 1
ATOM 1494 O O . LYS A 1 183 ? 39.544 9.962 -63.174 1.00 60.53 183 LYS A O 1
#

=== Feature glossary ===
The record interleaves many kinds of information about one protein. Here is each kind framed as the question it answers.

Q: What are the backbone torsion angles?
A: φ (phi) and ψ (psi) are the two rotatable backbone dihedrals per residue: φ is the C(i-1)–N–Cα–C torsion, ψ is the N–Cα–C–N(i+1) torsion, both in degrees on (−180°, 180°]. α-helical residues cluster near (−60°, −45°); β-strand residues near (−120°, +130°). A Ramachandran plot is simply a scatter of (φ, ψ) for every residue.

Q: What is the amino-acid chain?
A: This is the polypeptide sequence — one letter per residue, N-terminus first. Length ranges from a few dozen residues for small domains to over a thousand for large multi-domain proteins.

Q: How mobile is each atom in the crystal?
A: For experimental (PDB) structures, the B-factor (temperature factor) quantifies the positional spread of each atom in the crystal — a combination of thermal vibration and static disorder — in units of Å². High B-factors mark flexible loops or poorly resolved regions; low B-factors mark the rigid, well-ordered core.

Q: Are the domains correctly placed relative to each other?
A: Predicted Aligned Error (PAE) is an AlphaFold confidence matrix: entry (i, j) is the expected error in the position of residue j, in ångströms, when the prediction is superimposed on the true structure at residue i. Low PAE within a block of residues means that block is internally rigid and well-predicted; high PAE between two blocks means their relative placement is uncertain even if each block individually is confident.

Q: How confident is the AlphaFold model at each residue?
A: pLDDT is the predicted lDDT-Cα score: AlphaFold's confidence that the local environment of each residue (all inter-atomic distances within 15 Å) is correctly placed. It is a per-residue number between 0 and 100, with higher meaning more reliable.

Q: What family and function is it annotated with?
A: Functional annotations link the protein to curated databases. InterPro entries identify conserved domains and families by matching the sequence against member-database signatures (Pfam, PROSITE, CDD, …). Gene Ontology (GO) terms describe molecular function, biological process, and cellular component in a controlled vocabulary. CATH places the structure in a hierarchical fold classification (Class/Architecture/Topology/Homologous-superfamily). The organism is the source species.

Q: How big and how compact is the whole molecule?
A: Three whole-structure scalars: the radius of gyration (RMS distance of Cα from centroid, in Å), the count of Cα–Cα contacts (pairs closer than 8 Å and separated by more than four residues in sequence — i.e. tertiary, not local, contacts), and the bounding-box dimensions. Together they distinguish compact globular folds from extended fibres or disordered chains.

Q: What known structures does this most resemble?
A: The Foldseek neighbor list gives the closest experimentally determined structures in the PDB, ranked by structural alignment. TM-score near 1 means near-identical fold; near 0.3 means only rough topology match. This is how one finds what a novel AlphaFold prediction most resembles in the solved-structure universe.

Q: Which residues are buried vs exposed?
A: SASA measures how much of the protein is reachable by solvent. It is computed by rolling a water-sized probe over the atomic surface and summing the exposed area (Å²). Per-residue SASA distinguishes core (buried, low SASA) from surface (exposed, high SASA) residues; total SASA is a whole-molecule size measure.

Q: Which residues are in helices, strands, or loops?
A: Eight-state secondary structure (DSSP): H is the canonical α-helix, G the tighter 3₁₀-helix, I the wider π-helix; E/B are β-structure, T and S are turns and bends, and '-' is everything else. DSSP derives these from the pattern of main-chain N–H···O=C hydrogen bonds, not from the sequence.

Q: Where is each backbone atom in 3D?
A: Structure coordinates are given as an mmCIF _atom_site loop: one row per atom with element, residue name, chain id, sequence number, and x/y/z position in Å. Only the four main-chain atoms per residue are included here; side chains are omitted to keep the record compact.

Q: What if only a Cα trace is available?
A: Three-state secondary structure (P-SEA) collapses the eight DSSP classes into helix (a), strand (b), and coil (c). P-SEA assigns these from Cα geometry alone — distances and angles — without requiring backbone oxygens, so it works on any Cα trace.

Q: What do the rendered images show?
A: The six renders are orthographic views along the three Cartesian axes in both directions. Representation (cartoon, sticks, or surface) and color scheme (sequence-rainbow or by-chain) vary across proteins so the training set covers all the common visualization conventions.

Q: What does the local fold look like, residue by residue?
A: Foldseek's 3Di representation compresses backbone geometry into a per-residue letter drawn from a learned twenty-state alphabet. It captures the tertiary interaction pattern around each residue — which residues are packed against it in space, regardless of where they are in sequence.

Q: What do the diagnostic plots show?
A: The contact map is a binary N×N matrix image: pixel (i, j) is dark where Cα_i and Cα_j are within 8 Å and |i−j|>4. Because the |i−j|>4 filter removes local helical contacts, off-diagonal stripes parallel to the main diagonal indicate parallel β-sheets; stripes perpendicular to it indicate antiparallel β-sheets. The Ramachandran plot scatters every residue's (φ, ψ) pair against the sterically allowed regions. The PAE heatmap renders the predicted-aligned-error matrix.